Protein AF-A0A9D4MIZ7-F1 (afdb_monomer_lite)

Foldseek 3Di:
DPVVVVVVVVVVVVVVCVVVVNPDDDDDDDDDDDDDDDDDDPDDDDDDDDDPDDPLVVVCVVQLLDLVLLLVLLVVLLVLCVVVCVQCPPLSLLLSLLSLLVSLLSCQANVVQVSSLVSLVVPVVVNPPDPVSVVVSVLSNPDRHPVSCVVDPSNVVLQVDQREREHEPVRVVSVVVVCPDPSNSNVCVSCVRRHDHDHVDPDDDDD

Organism: Dreissena polymorpha (NCBI:txid45954)

Sequence (207 aa):
MKKTKHEHLLSTISGYLKRRHFSEGEPSQKKECKGHQPLPNMALKGSQTGEATTTNTLAFSSISGDTTLIEQQYIRLRTFLQENMKLFGTDSQALLFPVFVHMYLEMLSNGHRGNAHKFFKSHCAIFGTDTERQSILEQLSKLSSKADMISCKHVQAFKDMKYRVPLTKEKFEILHRYLKKDDNMMLLQIINHNIHLDGTFSYAIFH

pLDDT: mean 74.01, std 19.1, range [25.09, 94.0]

Radius of gyration: 24.51 Å; chains: 1; bounding box: 56×75×46 Å

Secondary structure (DSSP, 8-state):
--HHHHHHHHHHHHHHHHHTT-S-----------------------------SSHHHHHHHHHHT-HHHHHHHHHHHHHHHHHTHHHHTTHHHHHHHHHHHHHHHHHHHTT-HHHHHHHHHHHGGGGTT-HHHHHHHHHHHT--SHHHHHH-HHHHHHHHS-EEEEE-HHHHHHHHHHHTSTT-HHHHHHHHHHEEEEES-------

InterPro domains:
  IPR007582 TFIID subunit TAF5, NTD2 domain [PF04494] (66-195)
  IPR007582 TFIID subunit TAF5, NTD2 domain [cd08044] (68-198)
  IPR037264 TFIID subunit TAF5, NTD2 domain superfamily [G3DSA:1.25.40.500] (47-199)
  IPR037264 TFIID subunit TAF5, NTD2 domain superfamily [SSF160897] (54-198)

Structure (mmCIF, N/CA/C/O backbone):
data_AF-A0A9D4MIZ7-F1
#
_entry.id   AF-A0A9D4MIZ7-F1
#
loop_
_atom_site.group_PDB
_atom_site.id
_atom_site.type_symbol
_atom_site.label_atom_id
_atom_site.label_alt_id
_atom_site.label_comp_id
_atom_site.label_asym_id
_atom_site.label_entity_id
_atom_site.label_seq_id
_atom_site.pdbx_PDB_ins_code
_atom_site.Cartn_x
_atom_site.Cartn_y
_atom_site.Cartn_z
_atom_site.occupancy
_atom_site.B_iso_or_equiv
_atom_site.auth_seq_id
_atom_site.auth_comp_id
_atom_site.auth_asym_id
_atom_site.auth_atom_id
_atom_site.pdbx_PDB_model_num
ATOM 1 N N . MET A 1 1 ? 29.953 -59.907 5.950 1.00 51.78 1 MET A N 1
ATOM 2 C CA . MET A 1 1 ? 30.879 -58.833 5.504 1.00 51.78 1 MET A CA 1
ATOM 3 C C . MET A 1 1 ? 30.224 -57.430 5.422 1.00 51.78 1 MET A C 1
ATOM 5 O O . MET A 1 1 ? 30.580 -56.655 4.547 1.00 51.78 1 MET A O 1
ATOM 9 N N . LYS A 1 2 ? 29.284 -57.045 6.315 1.00 53.91 2 LYS A N 1
ATOM 10 C CA . LYS A 1 2 ? 28.599 -55.722 6.271 1.00 53.91 2 LYS A CA 1
ATOM 11 C C . LYS A 1 2 ? 29.052 -54.713 7.350 1.00 53.91 2 LYS A C 1
ATOM 13 O O . LYS A 1 2 ? 28.720 -53.540 7.239 1.00 53.91 2 LYS A O 1
ATOM 18 N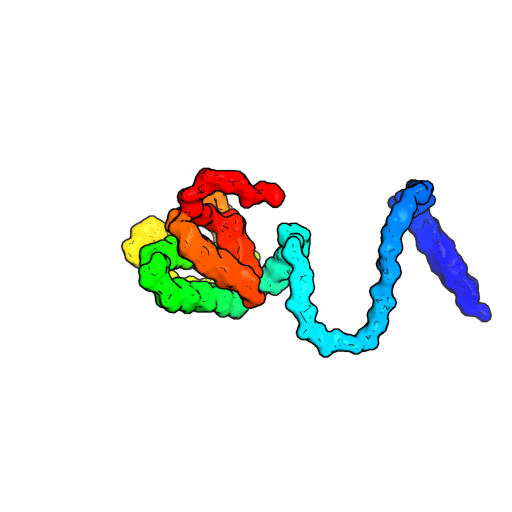 N . LYS A 1 3 ? 29.827 -55.141 8.358 1.00 56.69 3 LYS A N 1
ATOM 19 C CA . LYS A 1 3 ? 30.302 -54.279 9.464 1.00 56.69 3 LYS A CA 1
ATOM 20 C C . LYS A 1 3 ? 31.436 -53.323 9.053 1.00 56.69 3 LYS A C 1
ATOM 22 O O . LYS A 1 3 ? 31.497 -52.204 9.541 1.00 56.69 3 LYS A O 1
ATOM 27 N N . THR A 1 4 ? 32.244 -53.707 8.067 1.00 67.56 4 THR A N 1
ATOM 28 C CA . THR A 1 4 ? 33.450 -52.972 7.642 1.00 67.56 4 THR A CA 1
ATOM 29 C C . THR A 1 4 ? 33.146 -51.612 7.003 1.00 67.56 4 THR A C 1
ATOM 31 O O . THR A 1 4 ? 33.893 -50.655 7.177 1.00 67.56 4 THR A O 1
ATOM 34 N N . LYS A 1 5 ? 32.017 -51.491 6.288 1.00 68.19 5 LYS A N 1
ATOM 35 C CA . LYS A 1 5 ? 31.604 -50.224 5.655 1.00 68.19 5 LYS A CA 1
ATOM 36 C C . LYS A 1 5 ? 31.154 -49.183 6.682 1.00 68.19 5 LYS A C 1
ATOM 38 O O . LYS A 1 5 ? 31.384 -47.996 6.488 1.00 68.19 5 LYS A O 1
ATOM 43 N N . HIS A 1 6 ? 30.528 -49.639 7.766 1.00 74.69 6 HIS A N 1
ATOM 44 C CA . HIS A 1 6 ? 30.048 -48.775 8.840 1.00 74.69 6 HIS A CA 1
ATOM 45 C C . HIS A 1 6 ? 31.215 -48.175 9.631 1.00 74.69 6 HIS A C 1
ATOM 47 O O . HIS A 1 6 ? 31.235 -46.977 9.881 1.00 74.69 6 HIS A O 1
ATOM 53 N N . GLU A 1 7 ? 32.231 -48.979 9.948 1.00 79.25 7 GLU A N 1
ATOM 54 C CA . GLU A 1 7 ? 33.440 -48.492 10.625 1.00 79.25 7 GLU A CA 1
ATOM 55 C C . GLU A 1 7 ? 34.230 -47.504 9.762 1.00 79.25 7 GLU A C 1
ATOM 57 O O . GLU A 1 7 ? 34.693 -46.477 10.257 1.00 79.25 7 GLU A O 1
ATOM 62 N N . HIS A 1 8 ? 34.312 -47.756 8.453 1.00 82.06 8 HIS A N 1
ATOM 63 C CA . HIS A 1 8 ? 34.954 -46.831 7.522 1.00 82.06 8 HIS A CA 1
ATOM 64 C C . HIS A 1 8 ? 34.212 -45.488 7.424 1.00 82.06 8 HIS A C 1
ATOM 66 O O . HIS A 1 8 ? 34.835 -44.425 7.401 1.00 82.06 8 HIS A O 1
ATOM 72 N N . LEU A 1 9 ? 32.877 -45.526 7.423 1.00 82.69 9 LEU A N 1
ATOM 73 C CA . LEU A 1 9 ? 32.035 -44.333 7.429 1.00 82.69 9 LEU A CA 1
ATOM 74 C C . LEU A 1 9 ? 32.217 -43.530 8.725 1.00 82.69 9 LEU A C 1
ATOM 76 O O . LEU A 1 9 ? 32.441 -42.323 8.661 1.00 82.69 9 LEU A O 1
A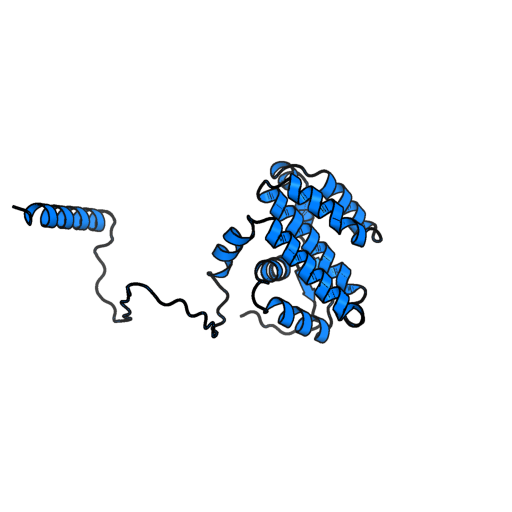TOM 80 N N . LEU A 1 10 ? 32.221 -44.193 9.886 1.00 84.06 10 LEU A N 1
ATOM 81 C CA . LEU A 1 10 ? 32.477 -43.541 11.173 1.00 84.06 10 LEU A CA 1
ATOM 82 C C . LEU A 1 10 ? 33.873 -42.910 11.234 1.00 84.06 10 LEU A C 1
ATOM 84 O O . LEU A 1 10 ? 34.003 -41.763 11.654 1.00 84.06 10 LEU A O 1
ATOM 88 N N . SER A 1 11 ? 34.902 -43.615 10.758 1.00 83.12 11 SER A N 1
ATOM 89 C CA . SER A 1 11 ? 36.276 -43.101 10.705 1.00 83.12 11 SER A CA 1
ATOM 90 C C . SER A 1 11 ? 36.391 -41.869 9.798 1.00 83.12 11 SER A C 1
ATOM 92 O O . SER A 1 11 ? 37.015 -40.873 10.168 1.00 83.12 11 SER A O 1
ATOM 94 N N . THR A 1 12 ? 35.705 -41.890 8.652 1.00 86.44 12 THR A N 1
ATOM 95 C CA . THR A 1 12 ? 35.667 -40.763 7.709 1.00 86.44 12 THR A CA 1
ATOM 96 C C . THR A 1 12 ? 34.972 -39.545 8.318 1.00 86.44 12 THR A C 1
ATOM 98 O O . THR A 1 12 ? 35.495 -38.432 8.238 1.00 86.44 12 THR A O 1
ATOM 101 N N . ILE A 1 13 ? 33.826 -39.746 8.977 1.00 83.94 13 ILE A N 1
ATOM 102 C CA . ILE A 1 13 ? 33.080 -38.677 9.656 1.00 83.94 13 ILE A CA 1
ATOM 103 C C . ILE A 1 13 ? 33.911 -38.086 10.799 1.00 83.94 13 ILE A C 1
ATOM 105 O O . ILE A 1 13 ? 34.044 -36.866 10.885 1.00 83.94 13 ILE A O 1
ATOM 109 N N . SER A 1 14 ? 34.532 -38.926 11.632 1.00 80.50 14 SER A N 1
ATOM 110 C CA . SER A 1 14 ? 35.393 -38.466 12.729 1.00 80.50 14 SER A CA 1
ATOM 111 C C . SER A 1 14 ? 36.585 -37.654 12.221 1.00 80.50 14 SER A C 1
ATOM 113 O O . SER A 1 14 ? 36.889 -36.596 12.772 1.00 80.50 14 SER A O 1
ATOM 115 N N . GLY A 1 15 ? 37.239 -38.101 11.144 1.00 81.56 15 GLY A N 1
ATOM 116 C CA . GLY A 1 15 ? 38.338 -37.362 10.521 1.00 81.56 15 GLY A CA 1
ATOM 117 C C . GLY A 1 15 ? 37.896 -36.015 9.942 1.00 81.56 15 GLY A C 1
ATOM 118 O O . GLY A 1 15 ? 38.607 -35.017 10.081 1.00 81.56 15 GLY A O 1
ATOM 119 N N . TYR A 1 16 ? 36.707 -35.962 9.335 1.00 83.00 16 TYR A N 1
ATOM 120 C CA . TYR A 1 16 ? 36.135 -34.729 8.792 1.00 83.00 16 TYR A CA 1
ATOM 121 C C . TYR A 1 16 ? 35.791 -33.713 9.889 1.00 83.00 16 TYR A C 1
ATOM 123 O O . TYR A 1 16 ? 36.168 -32.545 9.786 1.00 83.00 16 TYR A O 1
ATOM 131 N N . LEU A 1 17 ? 35.124 -34.160 10.957 1.00 83.31 17 LEU A N 1
ATOM 132 C CA . LEU A 1 17 ? 34.749 -33.316 12.095 1.00 83.31 17 LEU A CA 1
ATOM 133 C C . LEU A 1 17 ? 35.982 -32.750 12.805 1.00 83.31 17 LEU A C 1
ATOM 135 O O . LEU A 1 17 ? 36.033 -31.551 13.086 1.00 83.31 17 LEU A O 1
ATOM 139 N N . LYS A 1 18 ? 37.019 -33.576 12.992 1.00 80.31 18 LYS A N 1
ATOM 140 C CA . LYS A 1 18 ? 38.288 -33.148 13.589 1.00 80.31 18 LYS A CA 1
ATOM 141 C C . LYS A 1 18 ? 39.003 -32.096 12.737 1.00 80.31 18 LYS A C 1
ATOM 143 O O . LYS A 1 18 ? 39.476 -31.100 13.271 1.00 80.31 18 LYS A O 1
ATOM 148 N N . ARG A 1 19 ? 39.022 -32.261 11.407 1.00 77.81 19 ARG A N 1
ATOM 149 C CA . ARG A 1 19 ? 39.626 -31.291 10.468 1.00 77.81 19 ARG A CA 1
ATOM 150 C C . ARG A 1 19 ? 38.928 -29.928 10.484 1.00 77.81 19 ARG A C 1
ATOM 152 O O . ARG A 1 19 ? 39.540 -28.920 10.157 1.00 77.81 19 ARG A O 1
ATOM 159 N N . ARG A 1 20 ? 37.642 -29.901 10.825 1.00 78.94 20 ARG A N 1
ATOM 160 C CA . ARG A 1 20 ? 36.824 -28.686 10.885 1.00 78.94 20 ARG A CA 1
ATOM 161 C C . ARG A 1 20 ? 36.719 -28.096 12.300 1.00 78.94 20 ARG A C 1
ATOM 163 O O . ARG A 1 20 ? 35.906 -27.205 12.499 1.00 78.94 20 ARG A O 1
ATOM 170 N N . HIS A 1 21 ? 37.536 -28.566 13.250 1.00 62.81 21 HIS A N 1
ATOM 171 C CA . HIS A 1 21 ? 37.545 -28.119 14.651 1.00 62.81 21 HIS A CA 1
ATOM 172 C C . HIS A 1 21 ? 36.222 -28.341 15.406 1.00 62.81 21 HIS A C 1
ATOM 174 O O . HIS A 1 21 ? 35.890 -27.596 16.318 1.00 62.81 21 HIS A O 1
ATOM 180 N N . PHE A 1 22 ? 35.477 -29.400 15.076 1.00 65.44 22 PHE A N 1
ATOM 181 C CA . PHE A 1 22 ? 34.262 -29.777 15.814 1.00 65.44 22 PHE A CA 1
ATOM 182 C C . PHE A 1 22 ? 34.519 -30.766 16.971 1.00 65.44 22 PHE A C 1
ATOM 184 O O . PHE A 1 22 ? 33.563 -31.302 17.521 1.00 65.44 22 PHE A O 1
ATOM 191 N N . SER A 1 23 ? 35.776 -31.081 17.316 1.00 59.91 23 SER A N 1
ATOM 192 C CA . SER A 1 23 ? 36.107 -32.214 18.210 1.00 59.91 23 SER A CA 1
ATOM 193 C C . SER A 1 23 ? 36.985 -31.887 19.422 1.00 59.91 23 SER A C 1
ATOM 195 O O . SER A 1 23 ? 37.517 -32.813 20.023 1.00 59.91 23 SER A O 1
ATOM 197 N N . GLU A 1 24 ? 37.129 -30.623 19.818 1.00 47.31 24 GLU A N 1
ATOM 198 C CA . GLU A 1 24 ? 37.864 -30.286 21.044 1.00 47.31 24 GLU A CA 1
ATOM 199 C C . GLU A 1 24 ? 37.156 -29.158 21.802 1.00 47.31 24 GLU A C 1
ATOM 201 O O . GLU A 1 24 ? 37.120 -28.013 21.358 1.00 47.31 24 GLU A O 1
ATOM 206 N N . GLY A 1 25 ? 36.522 -29.527 22.915 1.00 40.69 25 GLY A N 1
ATOM 207 C CA . GLY A 1 25 ? 35.748 -28.652 23.789 1.00 40.69 25 GLY A CA 1
ATOM 208 C C . GLY A 1 25 ? 35.003 -29.479 24.838 1.00 40.69 25 GLY A C 1
ATOM 209 O O . GLY A 1 25 ? 33.917 -29.983 24.574 1.00 40.69 25 GLY A O 1
ATOM 210 N N . GLU A 1 26 ? 35.649 -29.652 25.989 1.00 37.16 26 GLU A N 1
ATOM 211 C CA . GLU A 1 26 ? 35.211 -30.317 27.229 1.00 37.16 26 GLU A CA 1
ATOM 212 C C . GLU A 1 26 ? 33.830 -29.848 27.775 1.00 37.16 26 GLU A C 1
ATOM 214 O O . GLU A 1 26 ? 33.278 -28.839 27.328 1.00 37.16 26 GLU A O 1
ATOM 219 N N . PRO A 1 27 ? 33.226 -30.589 28.732 1.00 48.84 27 PRO A N 1
ATOM 220 C CA . PRO A 1 27 ? 31.788 -30.620 28.966 1.00 48.84 27 PRO A CA 1
ATOM 221 C C . PRO A 1 27 ? 31.306 -29.478 29.865 1.00 48.84 27 PRO A C 1
ATOM 223 O O . PRO A 1 27 ? 31.872 -29.197 30.916 1.00 48.84 27 PRO A O 1
ATOM 226 N N . SER A 1 28 ? 30.173 -28.873 29.512 1.00 34.97 28 SER A N 1
ATOM 227 C CA . SER A 1 28 ? 29.379 -28.058 30.436 1.00 34.97 28 SER A CA 1
ATOM 228 C C . SER A 1 28 ? 27.928 -28.523 30.416 1.00 34.97 28 SER A C 1
ATOM 230 O O . SER A 1 28 ? 27.351 -28.840 29.378 1.00 34.97 28 SER A O 1
ATOM 232 N N . GLN A 1 29 ? 27.394 -28.676 31.621 1.00 38.34 29 GLN A N 1
ATOM 233 C CA . GLN A 1 29 ? 26.231 -29.478 31.968 1.00 38.34 29 GLN A CA 1
ATOM 234 C C . GLN A 1 29 ? 24.939 -29.096 3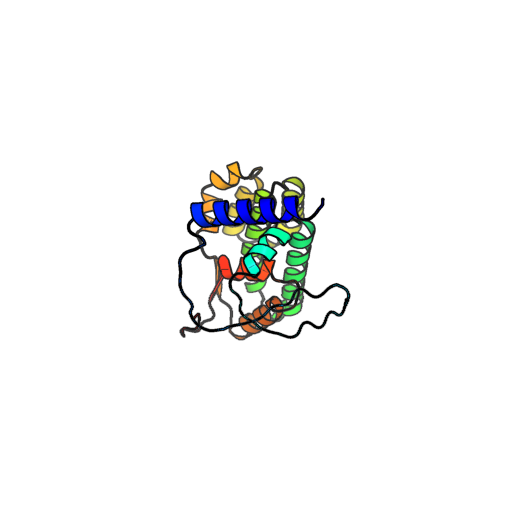1.229 1.00 38.34 29 GLN A C 1
ATOM 236 O O . GLN A 1 29 ? 24.512 -27.949 31.223 1.00 38.34 29 GLN A O 1
ATOM 241 N N . LYS A 1 30 ? 24.281 -30.146 30.724 1.00 43.19 30 LYS A N 1
ATOM 242 C CA . LYS A 1 30 ? 22.827 -30.367 30.646 1.00 43.19 30 LYS A CA 1
ATOM 243 C C . LYS A 1 30 ? 21.946 -29.156 30.294 1.00 43.19 30 LYS A C 1
ATOM 245 O O . LYS A 1 30 ? 21.476 -28.441 31.171 1.00 43.19 30 LYS A O 1
ATOM 250 N N . LYS A 1 31 ? 21.462 -29.158 29.052 1.00 36.81 31 LYS A N 1
ATOM 251 C CA . LYS A 1 31 ? 20.011 -29.199 28.810 1.00 36.81 31 LYS A CA 1
ATOM 252 C C . LYS A 1 31 ? 19.724 -30.189 27.691 1.00 36.81 31 LYS A C 1
ATOM 254 O O . LYS A 1 31 ? 19.941 -29.927 26.514 1.00 36.81 31 LYS A O 1
ATOM 259 N N . GLU A 1 32 ? 19.296 -31.373 28.107 1.00 32.19 32 GLU A N 1
ATOM 260 C CA . GLU A 1 32 ? 18.624 -32.325 27.236 1.00 32.19 32 GLU A CA 1
ATOM 261 C C . GLU A 1 32 ? 17.409 -31.648 26.589 1.00 32.19 32 GLU A C 1
ATOM 263 O O . GLU A 1 32 ? 16.625 -31.006 27.284 1.00 32.19 32 GLU A O 1
ATOM 268 N N . CYS A 1 33 ? 17.199 -31.866 25.292 1.00 25.09 33 CYS A N 1
ATOM 269 C CA . CYS A 1 33 ? 16.040 -32.664 24.910 1.00 25.09 33 CYS A CA 1
ATOM 270 C C . CYS A 1 33 ? 16.220 -33.277 23.518 1.00 25.09 33 CYS A C 1
ATOM 272 O O . CYS A 1 33 ? 16.220 -32.605 22.489 1.00 25.09 33 CYS A O 1
ATOM 274 N N . LYS A 1 34 ? 16.379 -34.601 23.532 1.00 27.56 34 LYS A N 1
ATOM 275 C CA . LYS A 1 34 ? 16.150 -35.507 22.409 1.00 27.56 34 LYS A CA 1
ATOM 276 C C . LYS A 1 34 ? 14.689 -35.406 21.976 1.00 27.56 34 LYS A C 1
ATOM 278 O O . LYS A 1 34 ? 13.816 -35.293 22.831 1.00 27.56 34 LYS A O 1
ATOM 283 N N . GLY A 1 35 ? 14.414 -35.614 20.693 1.00 27.73 35 GLY A N 1
ATOM 284 C CA . GLY A 1 35 ? 13.063 -36.002 20.302 1.00 27.73 35 GLY A CA 1
ATOM 285 C C . GLY A 1 35 ? 12.740 -35.875 18.829 1.00 27.73 35 GLY A C 1
ATOM 286 O O . GLY A 1 35 ? 11.820 -35.154 18.473 1.00 27.73 35 GLY A O 1
ATOM 287 N N . HIS A 1 36 ? 13.418 -36.648 17.980 1.00 32.59 36 HIS A N 1
ATOM 288 C CA . HIS A 1 36 ? 12.698 -37.214 16.843 1.00 32.59 36 HIS A CA 1
ATOM 289 C C . HIS A 1 36 ? 11.499 -37.991 17.409 1.00 32.59 36 HIS A C 1
ATOM 291 O O . HIS A 1 36 ? 11.696 -38.914 18.200 1.00 32.59 36 HIS A O 1
ATOM 297 N N . GLN A 1 37 ? 10.281 -37.635 17.014 1.00 34.84 37 GLN A N 1
ATOM 298 C CA . GLN A 1 37 ? 9.146 -38.551 17.075 1.00 34.84 37 GLN A CA 1
ATOM 299 C C . GLN A 1 37 ? 8.670 -38.844 15.647 1.00 34.84 37 GLN A C 1
ATOM 301 O O . GLN A 1 37 ? 8.693 -37.944 14.803 1.00 34.84 37 GLN A O 1
ATOM 306 N N . PRO A 1 38 ? 8.288 -40.095 15.341 1.00 43.69 38 PRO A N 1
ATOM 307 C CA . PRO A 1 38 ? 7.677 -40.440 14.066 1.00 43.69 38 PRO A CA 1
ATOM 308 C C . PRO A 1 38 ? 6.243 -39.875 13.995 1.00 43.69 38 PRO A C 1
ATOM 310 O O . PRO A 1 38 ? 5.548 -39.797 15.005 1.00 43.69 38 PRO A O 1
ATOM 313 N N . LEU A 1 39 ? 5.815 -39.468 12.795 1.00 38.84 39 LEU A N 1
ATOM 314 C CA . LEU A 1 39 ? 4.450 -39.012 12.459 1.00 38.84 39 LEU A CA 1
ATOM 315 C C . LEU A 1 39 ? 3.396 -40.105 12.770 1.00 38.84 39 LEU A C 1
ATOM 317 O O . LEU A 1 39 ? 3.781 -41.275 12.745 1.00 38.84 39 LEU A O 1
ATOM 321 N N . PRO A 1 40 ? 2.082 -39.809 12.950 1.00 53.69 40 PRO A N 1
ATOM 322 C CA . PRO A 1 40 ? 1.357 -38.561 12.663 1.00 53.69 40 PRO A CA 1
ATOM 323 C C . PRO A 1 40 ? 0.451 -38.061 13.817 1.00 53.69 40 PRO A C 1
ATOM 325 O O . PRO A 1 40 ? -0.120 -38.851 14.558 1.00 53.69 40 PRO A O 1
ATOM 328 N N . ASN A 1 41 ? 0.220 -36.748 13.916 1.00 41.53 41 ASN A N 1
ATOM 329 C CA . ASN A 1 41 ? -1.021 -36.216 14.495 1.00 41.53 41 ASN A CA 1
ATOM 330 C C . ASN A 1 41 ? -1.274 -34.790 13.993 1.00 41.53 41 ASN A C 1
ATOM 332 O O . ASN A 1 41 ? -0.707 -33.813 14.477 1.00 41.53 41 ASN A O 1
ATOM 336 N N . MET A 1 42 ? -2.147 -34.693 12.991 1.00 56.84 42 MET A N 1
ATOM 337 C CA . MET A 1 42 ? -2.881 -33.475 12.679 1.00 56.84 42 MET A CA 1
ATOM 338 C C . MET A 1 42 ? -3.804 -33.163 13.862 1.00 56.84 42 MET A C 1
ATOM 340 O O . MET A 1 42 ? -4.865 -33.761 13.999 1.00 56.84 42 MET A O 1
ATOM 344 N N . ALA A 1 43 ? -3.415 -32.227 14.718 1.00 44.62 43 ALA A N 1
ATOM 345 C CA . ALA A 1 43 ? -4.351 -31.548 15.601 1.00 44.62 43 ALA A CA 1
ATOM 346 C C . ALA A 1 43 ? -3.848 -30.121 15.811 1.00 44.62 43 ALA A C 1
ATOM 348 O O . ALA A 1 43 ? -2.941 -29.873 16.605 1.00 44.62 43 ALA A O 1
ATOM 349 N N . LEU A 1 44 ? -4.428 -29.181 15.061 1.00 53.06 44 LEU A N 1
ATOM 350 C CA . LEU A 1 44 ? -4.271 -27.759 15.330 1.00 53.06 44 LEU A CA 1
ATOM 351 C C . LEU A 1 44 ? -4.791 -27.481 16.743 1.00 53.06 44 LEU A C 1
ATOM 353 O O . LEU A 1 44 ? -5.995 -27.473 16.990 1.00 53.06 44 LEU A O 1
ATOM 357 N N . LYS A 1 45 ? -3.874 -27.232 17.672 1.00 41.50 45 LYS A N 1
ATOM 358 C CA . LYS A 1 45 ? -4.179 -26.578 18.942 1.00 41.50 45 LYS A CA 1
ATOM 359 C C . LYS A 1 45 ? -3.072 -25.572 19.224 1.00 41.50 45 LYS A C 1
ATOM 361 O O . LYS A 1 45 ? -2.133 -25.830 19.967 1.00 41.50 45 LYS A O 1
ATOM 366 N N . GLY A 1 46 ? -3.164 -24.435 18.537 1.00 39.66 46 GLY A N 1
ATOM 367 C CA . GLY A 1 46 ? -2.302 -23.285 18.769 1.00 39.66 46 GLY A CA 1
ATOM 368 C C . GLY A 1 46 ? -2.671 -22.620 20.090 1.00 39.66 46 GLY A C 1
ATOM 369 O O . GLY A 1 46 ? -3.632 -21.861 20.156 1.00 39.66 46 GLY A O 1
ATOM 370 N N . SER A 1 47 ? -1.905 -22.910 21.138 1.00 39.62 47 SER A N 1
ATOM 371 C CA . SER A 1 47 ? -1.820 -22.068 22.328 1.00 39.62 47 SER A CA 1
ATOM 372 C C . SER A 1 47 ? -0.407 -21.511 22.421 1.00 39.62 47 SER A C 1
ATOM 374 O O . SER A 1 47 ? 0.533 -22.266 22.633 1.00 39.62 47 SER A O 1
ATOM 376 N N . GLN A 1 48 ? -0.325 -20.191 22.247 1.00 50.28 48 GLN A N 1
ATOM 377 C CA . GLN A 1 48 ? 0.588 -19.233 22.877 1.00 50.28 48 GLN A CA 1
ATOM 378 C C . GLN A 1 48 ? 2.017 -19.689 23.203 1.00 50.28 48 GLN A C 1
ATOM 380 O O . GLN A 1 48 ? 2.219 -20.439 24.146 1.00 50.28 48 GLN A O 1
ATOM 385 N N . THR A 1 49 ? 2.991 -19.007 22.600 1.00 35.62 49 THR A N 1
ATOM 386 C CA . THR A 1 49 ? 3.944 -18.171 23.354 1.00 35.62 49 THR A CA 1
ATOM 387 C C . THR A 1 49 ? 4.436 -17.065 22.432 1.00 35.62 49 THR A C 1
ATOM 389 O O . THR A 1 49 ? 4.984 -17.332 21.363 1.00 35.62 49 THR A O 1
ATOM 392 N N . GLY A 1 50 ? 4.191 -15.818 22.823 1.00 51.09 50 GLY A N 1
ATOM 393 C CA . GLY A 1 50 ? 4.757 -14.664 22.151 1.00 51.09 50 GLY A CA 1
ATOM 394 C C . GLY A 1 50 ? 6.230 -14.543 22.497 1.00 51.09 50 GLY A C 1
ATOM 395 O O . GLY A 1 50 ? 6.539 -14.116 23.596 1.00 51.09 50 GLY A O 1
ATOM 396 N N . GLU A 1 51 ? 7.101 -14.861 21.546 1.00 38.28 51 GLU A N 1
ATOM 397 C CA . GLU A 1 51 ? 8.450 -14.303 21.457 1.00 38.28 51 GLU A CA 1
ATOM 398 C C . GLU A 1 51 ? 8.722 -14.009 19.982 1.00 38.28 51 GLU A C 1
ATOM 400 O O . GLU A 1 51 ? 9.082 -14.867 19.177 1.00 38.28 51 GLU A O 1
ATOM 405 N N . ALA A 1 52 ? 8.430 -12.770 19.593 1.00 50.81 52 ALA A N 1
ATOM 406 C CA . ALA A 1 52 ? 8.680 -12.273 18.256 1.00 50.81 52 ALA A CA 1
ATOM 407 C C . ALA A 1 52 ? 10.148 -11.872 18.142 1.00 50.81 52 ALA A C 1
ATOM 409 O O . ALA A 1 52 ? 10.461 -10.702 18.294 1.00 50.81 52 ALA A O 1
ATOM 410 N N . THR A 1 53 ? 11.049 -12.808 17.857 1.00 49.94 53 THR A N 1
ATOM 411 C CA . THR A 1 53 ? 12.303 -12.525 17.140 1.00 49.94 53 THR A CA 1
ATOM 412 C C . THR A 1 53 ? 12.800 -13.843 16.538 1.00 49.94 53 THR A C 1
ATOM 414 O O . THR A 1 53 ? 12.888 -14.844 17.234 1.00 49.94 53 THR A O 1
ATOM 417 N N . THR A 1 54 ? 13.119 -13.846 15.240 1.00 41.28 54 THR A N 1
ATOM 418 C CA . THR A 1 54 ? 13.631 -14.952 14.386 1.00 41.28 54 THR A CA 1
ATOM 419 C C . THR A 1 54 ? 12.623 -15.819 13.615 1.00 41.28 54 THR A C 1
ATOM 421 O O . THR A 1 54 ? 12.867 -16.075 12.436 1.00 41.28 54 THR A O 1
ATOM 424 N N . THR A 1 55 ? 11.462 -16.194 14.158 1.00 40.00 55 THR A N 1
ATOM 425 C CA . THR A 1 55 ? 10.447 -16.978 13.405 1.00 40.00 55 THR A CA 1
ATOM 426 C C . THR A 1 55 ? 9.735 -16.171 12.314 1.00 40.00 55 THR A C 1
ATOM 428 O O . THR A 1 55 ? 9.351 -16.718 11.280 1.00 40.00 55 THR A O 1
ATOM 431 N N . ASN A 1 56 ? 9.624 -14.853 12.490 1.00 50.25 56 ASN A N 1
ATOM 432 C CA . ASN A 1 56 ? 8.906 -13.982 11.554 1.00 50.25 56 ASN A CA 1
ATOM 433 C C . ASN A 1 56 ? 9.648 -13.764 10.224 1.00 50.25 56 ASN A C 1
ATOM 435 O O . ASN A 1 56 ? 9.005 -13.531 9.202 1.00 50.25 56 ASN A O 1
ATOM 439 N N . THR A 1 57 ? 10.980 -13.882 10.203 1.00 48.31 57 THR A N 1
ATOM 440 C CA . THR A 1 57 ? 11.790 -13.618 9.001 1.00 48.31 57 THR A CA 1
ATOM 441 C C . THR A 1 57 ? 11.586 -14.686 7.920 1.00 48.31 57 THR A C 1
ATOM 443 O O . THR A 1 57 ? 11.497 -14.356 6.740 1.00 48.31 57 THR A O 1
ATOM 446 N N . LEU A 1 58 ? 11.455 -15.961 8.316 1.00 45.09 58 LEU A N 1
ATOM 447 C CA . LEU A 1 58 ? 11.182 -17.080 7.399 1.00 45.09 58 LEU A CA 1
ATOM 448 C C . LEU A 1 58 ? 9.720 -17.102 6.920 1.00 45.09 58 LEU A C 1
ATOM 450 O O . LEU A 1 58 ? 9.450 -17.446 5.770 1.00 45.09 58 LEU A O 1
ATOM 454 N N . ALA A 1 59 ? 8.767 -16.700 7.765 1.00 47.94 59 ALA A N 1
ATOM 455 C CA . ALA A 1 59 ? 7.371 -16.550 7.352 1.00 47.94 59 ALA A CA 1
ATOM 456 C C . ALA A 1 59 ? 7.213 -15.422 6.316 1.00 47.94 59 ALA A C 1
ATOM 458 O O . ALA A 1 59 ? 6.492 -15.576 5.335 1.00 47.94 59 ALA A O 1
ATOM 459 N N . PHE A 1 60 ? 7.944 -14.318 6.476 1.00 50.28 60 PHE A N 1
ATOM 460 C CA . PHE A 1 60 ? 7.895 -13.187 5.552 1.00 50.28 60 PHE A CA 1
ATOM 461 C C . PHE A 1 60 ? 8.432 -13.531 4.155 1.00 50.28 60 PHE A C 1
ATOM 463 O O . PHE A 1 60 ? 7.773 -13.240 3.158 1.00 50.28 60 PHE A O 1
ATOM 470 N N . SER A 1 61 ? 9.568 -14.233 4.051 1.00 52.31 61 SER A N 1
ATOM 471 C CA . SER A 1 61 ? 10.074 -14.685 2.745 1.00 52.31 61 SER A CA 1
ATOM 472 C C . SER A 1 61 ? 9.109 -15.648 2.043 1.00 52.31 61 SER A C 1
ATOM 474 O O . SER A 1 61 ? 9.017 -15.629 0.819 1.00 52.31 61 SER A O 1
ATOM 476 N N . SER A 1 62 ? 8.344 -16.430 2.810 1.00 50.47 62 SER A N 1
ATOM 477 C CA . SER A 1 62 ? 7.337 -17.365 2.293 1.00 50.47 62 SER A CA 1
ATOM 478 C C . SER A 1 62 ? 6.069 -16.657 1.793 1.00 50.47 62 SER A C 1
ATOM 480 O O . SER A 1 62 ? 5.529 -17.027 0.757 1.00 50.47 62 SER A O 1
ATOM 482 N N . ILE A 1 63 ? 5.595 -15.633 2.514 1.00 55.78 63 ILE A N 1
ATOM 483 C CA . ILE A 1 63 ? 4.344 -14.915 2.202 1.00 55.78 63 ILE A CA 1
ATOM 484 C C . ILE A 1 63 ? 4.572 -13.831 1.134 1.00 55.78 63 ILE A C 1
ATOM 486 O O . ILE A 1 63 ? 3.691 -13.583 0.315 1.00 55.78 63 ILE A O 1
ATOM 490 N N . SER A 1 64 ? 5.760 -13.221 1.086 1.00 62.19 64 SER A N 1
ATOM 491 C CA . SER A 1 64 ? 6.094 -12.164 0.116 1.00 62.19 64 SER A CA 1
ATOM 492 C C . SER A 1 64 ? 5.987 -12.619 -1.350 1.00 62.19 64 SER A C 1
ATOM 494 O O . SER A 1 64 ? 5.702 -11.810 -2.234 1.00 62.19 64 SER A O 1
ATOM 496 N N . GLY A 1 65 ? 6.169 -13.912 -1.636 1.00 67.81 65 GLY A N 1
ATOM 497 C CA . GLY A 1 65 ? 6.100 -14.452 -2.997 1.00 67.81 65 GLY A CA 1
ATOM 498 C C . GLY A 1 65 ? 4.683 -14.610 -3.563 1.00 67.81 65 GLY A C 1
ATOM 499 O O . GLY A 1 65 ? 4.522 -14.665 -4.780 1.00 67.81 65 GLY A O 1
ATOM 500 N N . ASP A 1 66 ? 3.645 -14.671 -2.723 1.00 84.81 66 ASP A N 1
ATOM 501 C CA . ASP A 1 66 ? 2.273 -14.871 -3.196 1.00 84.81 66 ASP A CA 1
ATOM 502 C C . ASP A 1 66 ? 1.511 -13.546 -3.291 1.00 84.81 66 ASP A C 1
ATOM 504 O O . ASP A 1 66 ? 0.951 -13.015 -2.330 1.00 84.81 66 ASP A O 1
ATOM 508 N N . THR A 1 67 ? 1.438 -13.029 -4.515 1.00 88.69 67 THR A N 1
ATOM 509 C CA . THR A 1 67 ? 0.697 -11.804 -4.833 1.00 88.69 67 THR A CA 1
ATOM 510 C C . THR A 1 67 ? -0.786 -11.843 -4.472 1.00 88.69 67 THR A C 1
ATOM 512 O O . THR A 1 67 ? -1.368 -10.788 -4.229 1.00 88.69 67 THR A O 1
ATOM 515 N N . THR A 1 68 ? -1.402 -13.028 -4.426 1.00 89.50 68 THR A N 1
ATOM 516 C CA . THR A 1 68 ? -2.818 -13.157 -4.063 1.00 89.50 68 THR A CA 1
ATOM 517 C C . THR A 1 68 ? -3.020 -12.965 -2.566 1.00 89.50 68 THR A C 1
ATOM 519 O O . THR A 1 68 ? -3.962 -12.284 -2.162 1.00 89.50 68 THR A O 1
ATOM 522 N N . LEU A 1 69 ? -2.096 -13.472 -1.742 1.00 88.00 69 LEU A N 1
ATOM 523 C CA . LEU A 1 69 ? -2.108 -13.254 -0.298 1.00 88.00 69 LEU A CA 1
ATOM 524 C C . LEU A 1 69 ? -1.860 -11.782 0.040 1.00 88.00 69 LEU A C 1
ATOM 526 O O . LEU A 1 69 ? -2.565 -11.241 0.891 1.00 88.00 69 LEU A O 1
ATOM 530 N N . ILE A 1 70 ? -0.933 -11.115 -0.661 1.00 89.25 70 ILE A N 1
ATOM 531 C CA . ILE A 1 70 ? -0.689 -9.667 -0.516 1.00 89.25 70 ILE A CA 1
ATOM 532 C C . ILE A 1 70 ? -1.986 -8.876 -0.750 1.00 89.25 70 ILE A C 1
ATOM 534 O O . ILE A 1 70 ? -2.394 -8.068 0.087 1.00 89.25 70 ILE A O 1
ATOM 538 N N . GLU A 1 71 ? -2.669 -9.136 -1.867 1.00 91.38 71 GLU A N 1
ATOM 539 C CA . GLU A 1 71 ? -3.915 -8.446 -2.215 1.00 91.38 71 GLU A CA 1
ATOM 540 C C . GLU A 1 71 ? -5.042 -8.757 -1.212 1.00 91.38 71 GLU A C 1
ATOM 542 O O . GLU A 1 71 ? -5.736 -7.849 -0.753 1.00 91.38 71 GLU A O 1
ATOM 547 N N . GLN A 1 72 ? -5.190 -10.015 -0.783 1.00 91.19 72 GLN A N 1
ATOM 548 C CA . GLN A 1 72 ? -6.183 -10.400 0.227 1.00 91.19 72 GLN A CA 1
ATOM 549 C C . GLN A 1 72 ? -5.937 -9.741 1.589 1.00 91.19 72 GLN A C 1
ATOM 551 O O . GLN A 1 72 ? -6.890 -9.315 2.243 1.00 91.19 72 GLN A O 1
ATOM 556 N N . GLN A 1 73 ? -4.683 -9.659 2.039 1.00 90.50 73 GLN A N 1
ATOM 557 C CA . GLN A 1 73 ? -4.297 -8.957 3.268 1.00 90.50 73 GLN A CA 1
ATOM 558 C C . GLN A 1 73 ? -4.688 -7.477 3.185 1.00 90.50 73 GLN A C 1
ATOM 560 O O . GLN A 1 73 ? -5.328 -6.940 4.093 1.00 90.50 73 GLN A O 1
ATOM 565 N N . TYR A 1 74 ? -4.372 -6.831 2.060 1.00 92.31 74 TYR A N 1
ATOM 566 C CA . TYR A 1 74 ? -4.730 -5.437 1.816 1.00 92.31 74 TYR A CA 1
ATOM 567 C C . TYR A 1 74 ? -6.247 -5.207 1.868 1.00 92.31 74 TYR A C 1
ATOM 569 O O . TYR A 1 74 ? -6.720 -4.304 2.563 1.00 92.31 74 TYR A O 1
ATOM 577 N N . ILE A 1 75 ? -7.025 -6.045 1.174 1.00 93.12 75 ILE A N 1
ATOM 578 C CA . ILE A 1 75 ? -8.491 -5.951 1.144 1.00 93.12 75 ILE A CA 1
ATOM 579 C C . ILE A 1 75 ? -9.081 -6.136 2.545 1.00 93.12 75 ILE A C 1
ATOM 581 O O . ILE A 1 75 ? -9.991 -5.397 2.928 1.00 93.12 75 ILE A O 1
ATOM 585 N N . ARG A 1 76 ? -8.550 -7.077 3.334 1.00 92.44 76 ARG A N 1
ATOM 586 C CA . ARG A 1 76 ? -8.984 -7.301 4.718 1.00 92.44 76 ARG A CA 1
ATOM 587 C C . ARG A 1 76 ? -8.706 -6.091 5.608 1.00 92.44 76 ARG A C 1
ATOM 589 O O . ARG A 1 76 ? -9.624 -5.637 6.288 1.00 92.44 76 ARG A O 1
ATOM 596 N N . LEU A 1 77 ? -7.504 -5.507 5.540 1.00 92.19 77 LEU A N 1
ATOM 597 C CA . LEU A 1 77 ? -7.187 -4.274 6.275 1.00 92.19 77 LEU A CA 1
ATOM 598 C C . LEU A 1 77 ? -8.126 -3.132 5.870 1.00 92.19 77 LEU A C 1
ATOM 600 O O . LEU A 1 77 ? -8.659 -2.429 6.727 1.00 92.19 77 LEU A O 1
ATOM 604 N N . ARG A 1 78 ? -8.342 -2.950 4.564 1.00 92.50 78 ARG A N 1
ATOM 605 C CA . ARG A 1 78 ? -9.243 -1.917 4.048 1.00 92.50 78 ARG A CA 1
ATOM 606 C C . ARG A 1 78 ? -10.664 -2.106 4.573 1.00 92.50 78 ARG A C 1
ATOM 608 O O . ARG A 1 78 ? -11.260 -1.136 5.028 1.00 92.50 78 ARG A O 1
ATOM 615 N N . THR A 1 79 ? -11.177 -3.333 4.544 1.00 92.81 79 THR A N 1
ATOM 616 C CA . THR A 1 79 ? -12.522 -3.667 5.036 1.00 92.81 79 THR A CA 1
ATOM 617 C C . THR A 1 79 ? -12.635 -3.387 6.531 1.00 92.81 79 THR A C 1
ATOM 619 O O . THR A 1 79 ? -13.543 -2.680 6.954 1.00 92.81 79 THR A O 1
ATOM 622 N N . PHE A 1 80 ? -11.648 -3.813 7.321 1.00 92.88 80 PHE A N 1
ATOM 623 C CA . PHE A 1 80 ? -11.578 -3.513 8.750 1.00 92.88 80 PHE A CA 1
ATOM 624 C C . PHE A 1 80 ? -11.605 -2.002 9.041 1.00 92.88 80 PHE A C 1
ATOM 626 O O . PHE A 1 80 ? -12.328 -1.546 9.929 1.00 92.88 80 PHE A O 1
ATOM 633 N N . LEU A 1 81 ? -10.852 -1.198 8.285 1.00 91.50 81 LEU A N 1
ATOM 634 C CA . LEU A 1 81 ? -10.851 0.258 8.454 1.00 91.50 81 LEU A CA 1
ATOM 635 C C . LEU A 1 81 ? -12.171 0.904 8.011 1.00 91.50 81 LEU A C 1
ATOM 637 O O . LEU A 1 81 ? -12.581 1.899 8.603 1.00 91.50 81 LEU A O 1
ATOM 641 N N . GLN A 1 82 ? -12.849 0.341 7.007 1.00 89.94 82 GLN A N 1
ATOM 642 C CA . GLN A 1 82 ? -14.179 0.783 6.575 1.00 89.94 82 GLN A CA 1
ATOM 643 C C . GLN A 1 82 ? -15.259 0.460 7.616 1.00 89.94 82 GLN A C 1
ATOM 645 O O . GLN A 1 82 ? -16.092 1.311 7.914 1.00 89.94 82 GLN A O 1
ATOM 650 N N . GLU A 1 83 ? -15.218 -0.722 8.229 1.00 91.12 83 GLU A N 1
ATOM 651 C CA . GLU A 1 83 ? -16.116 -1.092 9.332 1.00 91.12 83 GLU A CA 1
ATOM 652 C C . GLU A 1 83 ? -15.931 -0.167 10.545 1.00 91.12 83 GLU A C 1
ATOM 654 O O . GLU A 1 83 ? -16.894 0.196 11.219 1.00 91.12 83 GLU A O 1
ATOM 659 N N . ASN A 1 84 ? -14.698 0.287 10.778 1.00 89.06 84 ASN A N 1
ATOM 660 C CA . ASN A 1 84 ? -14.347 1.210 11.854 1.00 89.06 84 ASN A CA 1
ATOM 661 C C . ASN A 1 84 ? -14.233 2.674 11.375 1.00 89.06 84 ASN A C 1
ATOM 663 O O . ASN A 1 84 ? -13.602 3.496 12.044 1.00 89.06 84 ASN A O 1
ATOM 667 N N . MET A 1 85 ? -14.857 3.042 10.246 1.00 86.81 85 MET A N 1
ATOM 668 C CA . MET A 1 85 ? -14.700 4.370 9.629 1.00 86.81 85 MET A CA 1
ATOM 669 C C . MET A 1 85 ? -15.088 5.517 10.571 1.00 86.81 85 MET A C 1
ATOM 671 O O . MET A 1 85 ? -14.441 6.559 10.554 1.00 86.81 85 MET A O 1
ATOM 675 N N . LYS A 1 86 ? -16.093 5.329 11.438 1.00 85.69 86 LYS A N 1
ATOM 676 C CA . LYS A 1 86 ? -16.492 6.342 12.436 1.00 85.69 86 LYS A CA 1
ATOM 677 C C . LYS A 1 86 ? -15.370 6.678 13.424 1.00 85.69 86 LYS A C 1
ATOM 679 O O . LYS A 1 86 ? -15.300 7.807 13.893 1.00 85.69 86 LYS A O 1
ATOM 684 N N . LEU A 1 87 ? -14.510 5.707 13.732 1.00 86.69 87 LEU A N 1
ATOM 685 C CA . LEU A 1 87 ? -13.377 5.875 14.639 1.00 86.69 87 LEU A CA 1
ATOM 686 C C . LEU A 1 87 ? -12.145 6.382 13.887 1.00 86.69 87 LEU A C 1
ATOM 688 O O . LEU A 1 87 ? -11.509 7.341 14.315 1.00 86.69 87 LEU A O 1
ATOM 692 N N . PHE A 1 88 ? -11.797 5.760 12.758 1.00 84.31 88 PHE A N 1
ATOM 693 C CA . PHE A 1 88 ? -10.567 6.094 12.034 1.00 84.31 88 PHE A CA 1
ATOM 694 C C . PHE A 1 88 ? -10.695 7.352 11.170 1.00 84.31 88 PHE A C 1
ATOM 696 O O . PHE A 1 88 ? -9.730 8.101 11.078 1.00 84.31 88 PHE A O 1
ATOM 703 N N . GLY A 1 89 ? -11.856 7.633 10.575 1.00 84.81 89 GLY A N 1
ATOM 704 C CA . GLY A 1 89 ? -12.076 8.824 9.752 1.00 84.81 89 GLY A CA 1
ATOM 705 C C . GLY A 1 89 ? -10.989 9.005 8.686 1.00 84.81 89 GLY A C 1
ATOM 706 O O . GLY A 1 89 ? -10.718 8.094 7.900 1.00 84.81 89 GLY A O 1
ATOM 707 N N . THR A 1 90 ? -10.332 10.166 8.696 1.00 81.88 90 THR A N 1
ATOM 708 C CA . THR A 1 90 ? -9.209 10.521 7.808 1.00 81.88 90 THR A CA 1
ATOM 709 C C . THR A 1 90 ? -7.949 9.684 8.037 1.00 81.88 90 THR A C 1
ATOM 711 O O . THR A 1 90 ? -7.164 9.487 7.107 1.00 81.88 90 THR A O 1
ATOM 714 N N . ASP A 1 91 ? -7.774 9.127 9.237 1.00 84.06 91 ASP A N 1
ATOM 715 C CA . ASP A 1 91 ? -6.589 8.343 9.606 1.00 84.06 91 ASP A CA 1
ATOM 716 C C . ASP A 1 91 ? -6.563 6.995 8.878 1.00 84.06 91 ASP A C 1
ATOM 718 O O . ASP A 1 91 ? -5.501 6.408 8.674 1.00 84.06 91 ASP A O 1
ATOM 722 N N . SER A 1 92 ? -7.729 6.518 8.420 1.00 86.50 92 SER A N 1
ATOM 723 C CA . SER A 1 92 ? -7.836 5.294 7.621 1.00 86.50 92 SER A CA 1
ATOM 724 C C . SER A 1 92 ? -7.013 5.384 6.333 1.00 86.50 92 SER A C 1
ATOM 726 O O . SER A 1 92 ? -6.255 4.469 6.017 1.00 86.50 92 SER A O 1
ATOM 728 N N . GLN A 1 93 ? -7.101 6.505 5.613 1.00 86.94 93 GLN A N 1
ATOM 729 C CA . GLN A 1 93 ? -6.330 6.726 4.391 1.00 86.94 93 GLN A CA 1
ATOM 730 C C . GLN A 1 93 ? -4.857 7.008 4.684 1.00 86.94 93 GLN A C 1
ATOM 732 O O . GLN A 1 93 ? -4.000 6.556 3.926 1.00 86.94 93 GLN A O 1
ATOM 737 N N . ALA A 1 94 ? -4.568 7.709 5.786 1.00 86.00 94 ALA A N 1
ATOM 738 C CA . ALA A 1 94 ? -3.199 7.945 6.237 1.00 86.00 94 ALA A CA 1
ATOM 739 C C . ALA A 1 94 ? -2.471 6.630 6.566 1.00 86.00 94 ALA A C 1
ATOM 741 O O . ALA A 1 94 ? -1.283 6.512 6.296 1.00 86.00 94 ALA A O 1
ATOM 742 N N . LEU A 1 95 ? -3.177 5.615 7.076 1.00 88.06 95 LEU A N 1
ATOM 743 C CA . LEU A 1 95 ? -2.614 4.282 7.298 1.00 88.06 95 LEU A CA 1
ATOM 744 C C . LEU A 1 95 ? -2.574 3.434 6.017 1.00 88.06 95 LEU A C 1
ATOM 746 O O . LEU A 1 95 ? -1.584 2.757 5.751 1.00 88.06 95 LEU A O 1
ATOM 750 N N . LEU A 1 96 ? -3.639 3.456 5.210 1.00 90.69 96 LEU A N 1
ATOM 751 C CA . LEU A 1 96 ? -3.736 2.623 4.004 1.00 90.69 96 LEU A CA 1
ATOM 752 C C . LEU A 1 96 ? -2.722 3.000 2.929 1.00 90.69 96 LEU A C 1
ATOM 754 O O . LEU A 1 96 ? -2.285 2.119 2.191 1.00 90.69 96 LEU A O 1
ATOM 758 N N . PHE A 1 97 ? -2.372 4.281 2.816 1.00 91.06 97 PHE A N 1
ATOM 759 C CA . PHE A 1 97 ? -1.464 4.761 1.782 1.00 91.06 97 PHE A CA 1
ATOM 760 C C . PHE A 1 97 ? -0.058 4.145 1.880 1.00 91.06 97 PHE A C 1
ATOM 762 O O . PHE A 1 97 ? 0.348 3.480 0.926 1.00 91.06 97 PHE A O 1
ATOM 769 N N . PRO A 1 98 ? 0.682 4.270 2.999 1.00 89.50 98 PRO A N 1
ATOM 770 C CA . PRO A 1 98 ? 1.996 3.646 3.112 1.00 89.50 98 PRO A CA 1
ATOM 771 C C . PRO A 1 98 ? 1.931 2.124 2.977 1.00 89.50 98 PRO A C 1
ATOM 773 O O . PRO A 1 98 ? 2.761 1.548 2.277 1.00 89.50 98 PRO A O 1
ATOM 776 N N . VAL A 1 99 ? 0.916 1.464 3.549 1.00 90.69 99 VAL A N 1
ATOM 777 C CA . VAL A 1 99 ? 0.743 0.009 3.395 1.00 90.69 99 VAL A CA 1
ATOM 778 C C . VAL A 1 99 ? 0.591 -0.376 1.920 1.00 90.69 99 VAL A C 1
ATOM 780 O O . VAL A 1 99 ? 1.273 -1.287 1.456 1.00 90.69 99 VAL A O 1
ATOM 783 N N . PHE A 1 100 ? -0.248 0.345 1.170 1.00 92.75 100 PHE A N 1
ATOM 784 C CA . PHE A 1 100 ? -0.431 0.137 -0.267 1.00 92.75 100 PHE A CA 1
ATOM 785 C C . PHE A 1 100 ? 0.887 0.276 -1.038 1.00 92.75 100 PHE A C 1
ATOM 787 O O . PHE A 1 100 ? 1.214 -0.589 -1.851 1.00 92.75 100 PHE A O 1
ATOM 794 N N . VAL A 1 101 ? 1.658 1.337 -0.768 1.00 91.25 101 VAL A N 1
ATOM 795 C CA . VAL A 1 101 ? 2.941 1.571 -1.442 1.00 91.25 101 VAL A CA 1
ATOM 796 C C . VAL A 1 101 ? 3.916 0.432 -1.151 1.00 91.25 101 VAL A C 1
ATOM 798 O O . VAL A 1 101 ? 4.478 -0.135 -2.085 1.00 91.25 101 VAL A O 1
ATOM 801 N N . HIS A 1 102 ? 4.085 0.036 0.113 1.00 89.12 102 HIS A N 1
ATOM 802 C CA . HIS A 1 102 ? 5.016 -1.038 0.469 1.00 89.12 102 HIS A CA 1
ATOM 803 C C . HIS A 1 102 ? 4.622 -2.390 -0.128 1.00 89.12 102 HIS A C 1
ATOM 805 O O . HIS A 1 102 ? 5.490 -3.076 -0.662 1.00 89.12 102 HIS A O 1
ATOM 811 N N . MET A 1 103 ? 3.333 -2.736 -0.126 1.00 90.50 103 MET A N 1
ATOM 812 C CA . MET A 1 103 ? 2.842 -3.958 -0.771 1.00 90.50 103 MET A CA 1
ATOM 813 C C . MET A 1 103 ? 3.097 -3.952 -2.282 1.00 90.50 103 MET A C 1
ATOM 815 O O . MET A 1 103 ? 3.569 -4.942 -2.838 1.00 90.50 103 MET A O 1
ATOM 819 N N . TYR A 1 104 ? 2.866 -2.822 -2.956 1.00 91.38 104 TYR A N 1
ATOM 820 C CA . TYR A 1 104 ? 3.174 -2.684 -4.381 1.00 91.38 104 TYR A CA 1
ATOM 821 C C . TYR A 1 104 ? 4.674 -2.864 -4.671 1.00 91.38 104 TYR A C 1
ATOM 823 O O . TYR A 1 104 ? 5.054 -3.598 -5.588 1.00 91.38 104 TYR A O 1
ATOM 831 N N . LEU A 1 105 ? 5.537 -2.228 -3.871 1.00 88.44 105 LEU A N 1
ATOM 832 C CA . LEU A 1 105 ? 6.991 -2.346 -4.005 1.00 88.44 105 LEU A CA 1
ATOM 833 C C . LEU A 1 105 ? 7.486 -3.769 -3.716 1.00 88.44 105 LEU A C 1
ATOM 835 O O . LEU A 1 105 ? 8.424 -4.232 -4.367 1.00 88.44 105 LEU A O 1
ATOM 839 N N . GLU A 1 106 ? 6.858 -4.479 -2.783 1.00 87.06 106 GLU A N 1
ATOM 840 C CA . GLU A 1 106 ? 7.149 -5.882 -2.487 1.00 87.06 106 GLU A CA 1
ATOM 841 C C . GLU A 1 106 ? 6.810 -6.787 -3.682 1.00 87.06 106 GLU A C 1
ATOM 843 O O . GLU A 1 106 ? 7.669 -7.538 -4.151 1.00 87.06 106 GLU A O 1
ATOM 848 N N . MET A 1 107 ? 5.620 -6.629 -4.275 1.00 89.19 107 MET A N 1
ATOM 849 C CA . MET A 1 107 ? 5.226 -7.372 -5.481 1.00 89.19 107 MET A CA 1
ATOM 850 C C . MET A 1 107 ? 6.180 -7.113 -6.661 1.00 89.19 107 MET A C 1
ATOM 852 O O . MET A 1 107 ? 6.556 -8.049 -7.373 1.00 89.19 107 MET A O 1
ATOM 856 N N . LEU A 1 108 ? 6.606 -5.858 -6.865 1.00 88.75 108 LEU A N 1
ATOM 857 C CA . LEU A 1 108 ? 7.599 -5.505 -7.889 1.00 88.75 108 LEU A CA 1
ATOM 858 C C . LEU A 1 108 ? 8.982 -6.096 -7.592 1.00 88.75 108 LEU A C 1
ATOM 860 O O . LEU A 1 108 ? 9.659 -6.577 -8.503 1.00 88.75 108 LEU A O 1
ATOM 864 N N . SER A 1 109 ? 9.400 -6.089 -6.325 1.00 85.94 109 SER A N 1
ATOM 865 C CA . SER A 1 109 ? 10.692 -6.628 -5.880 1.00 85.94 109 SER A CA 1
ATOM 866 C C . SER A 1 109 ? 10.824 -8.131 -6.104 1.00 85.94 109 SER A C 1
ATOM 868 O O . SER A 1 109 ? 11.949 -8.616 -6.281 1.00 85.94 109 SER A O 1
ATOM 870 N N . ASN A 1 110 ? 9.688 -8.829 -6.120 1.00 86.81 110 ASN A N 1
ATOM 871 C CA . ASN A 1 110 ? 9.571 -10.268 -6.350 1.00 86.81 110 ASN A CA 1
ATOM 872 C C . ASN A 1 110 ? 9.337 -10.618 -7.830 1.00 86.81 110 ASN A C 1
ATOM 874 O O . ASN A 1 110 ? 9.196 -11.782 -8.183 1.00 86.81 110 ASN A O 1
ATOM 878 N N . GLY A 1 111 ? 9.347 -9.619 -8.721 1.00 85.81 111 GLY A N 1
ATOM 879 C CA . GLY A 1 111 ? 9.248 -9.815 -10.169 1.00 85.81 111 GLY A CA 1
ATOM 880 C C . GLY A 1 111 ? 7.819 -9.972 -10.695 1.00 85.81 111 GLY A C 1
ATOM 881 O O . GLY A 1 111 ? 7.625 -10.144 -11.898 1.00 85.81 111 GLY A O 1
ATOM 882 N N . HIS A 1 112 ? 6.797 -9.846 -9.846 1.00 88.31 112 HIS A N 1
ATOM 883 C CA . HIS A 1 112 ? 5.395 -10.006 -10.237 1.00 88.31 112 HIS A CA 1
ATOM 884 C C . HIS A 1 112 ? 4.790 -8.719 -10.822 1.00 88.31 112 HIS A C 1
ATOM 886 O O . HIS A 1 112 ? 3.754 -8.230 -10.366 1.00 88.31 112 HIS A O 1
ATOM 892 N N . ARG A 1 113 ? 5.417 -8.166 -11.87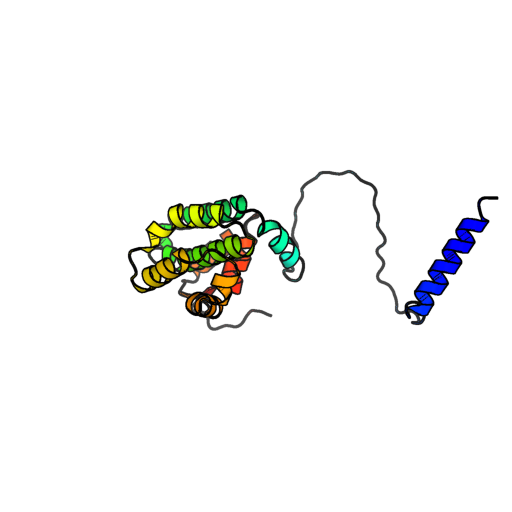1 1.00 89.62 113 ARG A N 1
ATOM 893 C CA . ARG A 1 113 ? 5.032 -6.882 -12.493 1.00 89.62 113 ARG A CA 1
ATOM 894 C C . ARG A 1 113 ? 3.548 -6.813 -12.863 1.00 89.62 113 ARG A C 1
ATOM 896 O O . ARG A 1 113 ? 2.899 -5.819 -12.549 1.00 89.62 113 ARG A O 1
ATOM 903 N N . GLY A 1 114 ? 3.012 -7.843 -13.522 1.00 91.06 114 GLY A N 1
ATOM 904 C CA . GLY A 1 114 ? 1.615 -7.861 -13.978 1.00 91.06 114 GLY A CA 1
ATOM 905 C C . GLY A 1 114 ? 0.616 -7.742 -12.825 1.00 91.06 114 GLY A C 1
ATOM 906 O O . GLY A 1 114 ? -0.268 -6.885 -12.853 1.00 91.06 114 GLY A O 1
ATOM 907 N N . ASN A 1 115 ? 0.817 -8.539 -11.774 1.00 91.50 115 ASN A N 1
ATOM 908 C CA . ASN A 1 115 ? -0.039 -8.534 -10.588 1.00 91.50 115 ASN A CA 1
ATOM 909 C C . ASN A 1 115 ? 0.109 -7.225 -9.805 1.00 91.50 115 ASN A C 1
ATOM 911 O O . ASN A 1 115 ? -0.897 -6.648 -9.409 1.00 91.50 115 ASN A O 1
ATOM 915 N N . ALA A 1 116 ? 1.331 -6.697 -9.681 1.00 91.50 116 ALA A N 1
ATOM 916 C CA . ALA A 1 116 ? 1.575 -5.397 -9.059 1.00 91.50 116 ALA A CA 1
ATOM 917 C C . ALA A 1 116 ? 0.819 -4.263 -9.777 1.00 91.50 116 ALA A C 1
ATOM 919 O O . ALA A 1 116 ? 0.166 -3.447 -9.134 1.00 91.50 116 ALA A O 1
ATOM 920 N N . HIS A 1 117 ? 0.841 -4.224 -11.115 1.00 92.00 117 HIS A N 1
ATOM 921 C CA . HIS A 1 117 ? 0.127 -3.194 -11.883 1.00 92.00 117 HIS A CA 1
ATOM 922 C C . HIS A 1 117 ? -1.395 -3.342 -11.783 1.00 92.00 117 HIS A C 1
ATOM 924 O O . HIS A 1 117 ? -2.111 -2.339 -11.750 1.00 92.00 117 HIS A O 1
ATOM 930 N N . LYS A 1 118 ? -1.905 -4.579 -11.725 1.00 93.75 118 LYS A N 1
ATOM 931 C CA . LYS A 1 118 ? -3.330 -4.840 -11.487 1.00 93.75 118 LYS A CA 1
ATOM 932 C C . LYS A 1 118 ? -3.752 -4.360 -10.095 1.00 93.75 118 LYS A C 1
ATOM 934 O O . LYS A 1 118 ? -4.746 -3.642 -9.988 1.00 93.75 118 LYS A O 1
ATOM 939 N N . PHE A 1 119 ? -2.976 -4.699 -9.067 1.00 94.00 119 PHE A N 1
ATOM 940 C CA . PHE A 1 119 ? -3.169 -4.227 -7.696 1.00 94.00 119 PHE A CA 1
ATOM 941 C C . PHE A 1 119 ? -3.158 -2.694 -7.635 1.00 94.00 119 PHE A C 1
ATOM 943 O O . PHE A 1 119 ? -4.082 -2.084 -7.096 1.00 94.00 119 PHE A O 1
ATOM 950 N N . PHE A 1 120 ? -2.176 -2.059 -8.285 1.00 93.31 120 PHE A N 1
ATOM 951 C CA . PHE A 1 120 ? -2.063 -0.605 -8.347 1.00 93.31 120 PHE A CA 1
ATOM 952 C C . PHE A 1 120 ? -3.328 0.036 -8.924 1.00 93.31 120 PHE A C 1
ATOM 954 O O . PHE A 1 120 ? -3.955 0.854 -8.258 1.00 93.31 120 PHE A O 1
ATOM 961 N N . LYS A 1 121 ? -3.759 -0.387 -10.121 1.00 93.00 121 LYS A N 1
ATOM 962 C CA . LYS A 1 121 ? -4.955 0.162 -10.785 1.00 93.00 121 LYS A CA 1
ATOM 963 C C . LYS A 1 121 ? -6.240 -0.045 -9.981 1.00 93.00 121 LYS A C 1
ATOM 965 O O . LYS A 1 121 ? -7.128 0.799 -10.034 1.00 93.00 121 LYS A O 1
ATOM 970 N N . SER A 1 122 ? -6.341 -1.155 -9.253 1.00 93.25 122 SER A N 1
ATOM 971 C CA . SER A 1 122 ? -7.551 -1.517 -8.504 1.00 93.25 122 SER A CA 1
ATOM 972 C C . SER A 1 122 ? -7.715 -0.710 -7.215 1.00 93.25 122 SER A C 1
ATOM 974 O O . SER A 1 122 ? -8.836 -0.528 -6.740 1.00 93.25 122 SER A O 1
ATOM 976 N N . HIS A 1 123 ? -6.613 -0.215 -6.643 1.00 92.25 123 HIS A N 1
ATOM 977 C CA . HIS A 1 123 ? -6.624 0.384 -5.309 1.00 92.25 123 HIS A CA 1
ATOM 978 C C . HIS A 1 123 ? -6.098 1.822 -5.243 1.00 92.25 123 HIS A C 1
ATOM 980 O O . HIS A 1 123 ? -6.406 2.508 -4.275 1.00 92.25 123 HIS A O 1
ATOM 986 N N . CYS A 1 124 ? -5.388 2.336 -6.255 1.00 90.69 124 CYS A N 1
ATOM 987 C CA . CYS A 1 124 ? -4.812 3.686 -6.201 1.00 90.69 124 CYS A CA 1
ATOM 988 C C . CYS A 1 124 ? -5.862 4.811 -6.170 1.00 90.69 124 CYS A C 1
ATOM 990 O O . CYS A 1 124 ? -5.605 5.875 -5.609 1.00 90.69 124 CYS A O 1
ATOM 992 N N . ALA A 1 125 ? -7.051 4.583 -6.742 1.00 88.81 125 ALA A N 1
ATOM 993 C CA . ALA A 1 125 ? -8.085 5.606 -6.918 1.00 88.81 125 ALA A CA 1
ATOM 994 C C . ALA A 1 125 ? -8.553 6.243 -5.597 1.00 88.81 125 ALA A C 1
ATOM 996 O O . ALA A 1 125 ? -8.950 7.405 -5.577 1.00 88.81 125 ALA A O 1
ATOM 997 N N . ILE A 1 126 ? -8.468 5.513 -4.480 1.00 87.50 126 ILE A N 1
ATOM 998 C CA . ILE A 1 126 ? -8.918 6.004 -3.170 1.00 87.50 126 ILE A CA 1
ATOM 999 C C . ILE A 1 126 ? -8.010 7.099 -2.591 1.00 87.50 126 ILE A C 1
ATOM 1001 O O . ILE A 1 126 ? -8.420 7.785 -1.661 1.00 87.50 126 ILE A O 1
ATOM 1005 N N . PHE A 1 127 ? -6.792 7.265 -3.113 1.00 86.19 127 PHE A N 1
ATOM 1006 C CA . PHE A 1 127 ? -5.793 8.206 -2.595 1.00 86.19 127 PHE A CA 1
ATOM 1007 C C . PHE A 1 127 ? -5.690 9.502 -3.411 1.00 86.19 127 PHE A C 1
ATOM 1009 O O . PHE A 1 127 ? -4.869 10.358 -3.091 1.00 86.19 127 PHE A O 1
ATOM 1016 N N . GLY A 1 128 ? -6.502 9.653 -4.462 1.00 73.12 128 GLY A N 1
ATOM 1017 C CA . GLY A 1 128 ? -6.363 10.721 -5.455 1.00 73.12 128 GLY A CA 1
ATOM 1018 C C . GLY A 1 128 ? -6.720 12.136 -4.988 1.00 73.12 128 GLY A C 1
ATOM 1019 O O . GLY A 1 128 ? -6.633 13.051 -5.796 1.00 73.12 128 GLY A O 1
ATOM 1020 N N . THR A 1 129 ? -7.132 12.339 -3.736 1.00 76.19 129 THR A N 1
ATOM 1021 C CA . THR A 1 129 ? -7.535 13.655 -3.204 1.00 76.19 129 THR A CA 1
ATOM 1022 C C . THR A 1 129 ? -6.369 14.502 -2.694 1.00 76.19 129 THR A C 1
ATOM 1024 O O . THR A 1 129 ? -6.554 15.685 -2.434 1.00 76.19 129 THR A O 1
ATOM 1027 N N . ASP A 1 130 ? -5.192 13.905 -2.510 1.00 81.19 130 ASP A N 1
ATOM 1028 C CA . ASP A 1 130 ? -4.016 14.541 -1.917 1.00 81.19 130 ASP A CA 1
ATOM 1029 C C . ASP A 1 130 ? -2.909 14.687 -2.974 1.00 81.19 130 ASP A C 1
ATOM 1031 O O . ASP A 1 130 ? -2.484 13.697 -3.578 1.00 81.19 130 ASP A O 1
ATOM 1035 N N . THR A 1 131 ? -2.459 15.923 -3.207 1.00 82.81 131 THR A N 1
ATOM 1036 C CA . THR A 1 131 ? -1.467 16.272 -4.237 1.00 82.81 131 THR A CA 1
ATOM 1037 C C . THR A 1 131 ? -0.112 15.592 -4.010 1.00 82.81 131 THR A C 1
ATOM 1039 O O . THR A 1 131 ? 0.514 15.132 -4.965 1.00 82.81 131 THR A O 1
ATOM 1042 N N . GLU A 1 132 ? 0.332 15.466 -2.756 1.00 82.62 132 GLU A N 1
ATOM 1043 C CA . GLU A 1 132 ? 1.599 14.803 -2.412 1.00 82.62 132 GLU A CA 1
ATOM 1044 C C . GLU A 1 132 ? 1.508 13.303 -2.723 1.00 82.62 132 GLU A C 1
ATOM 1046 O O . GLU A 1 132 ? 2.396 12.715 -3.348 1.00 82.62 132 GLU A O 1
ATOM 1051 N N . ARG A 1 133 ? 0.382 12.677 -2.353 1.00 86.12 133 ARG A N 1
ATOM 1052 C CA . ARG A 1 133 ? 0.134 11.256 -2.647 1.00 86.12 133 ARG A CA 1
ATOM 1053 C C . ARG A 1 133 ? 0.018 11.005 -4.145 1.00 86.12 133 ARG A C 1
ATOM 1055 O O . ARG A 1 133 ? 0.554 10.006 -4.619 1.00 86.12 133 ARG A O 1
ATOM 1062 N N . GLN A 1 134 ? -0.630 11.897 -4.896 1.00 87.00 134 GLN A N 1
ATOM 1063 C CA . GLN A 1 134 ? -0.699 11.805 -6.356 1.00 87.00 134 GLN A CA 1
ATOM 1064 C C . GLN A 1 134 ? 0.690 11.821 -6.995 1.00 87.00 134 GLN A C 1
ATOM 1066 O O . GLN A 1 134 ? 0.977 10.951 -7.815 1.00 87.00 134 GLN A O 1
ATOM 1071 N N . SER A 1 135 ? 1.570 12.734 -6.575 1.00 86.38 135 SER A N 1
ATOM 1072 C CA . SER A 1 135 ? 2.947 12.794 -7.081 1.00 86.38 135 SER A CA 1
ATOM 1073 C C . SER A 1 135 ? 3.678 11.460 -6.883 1.00 86.38 135 SER A C 1
ATOM 1075 O O . SER A 1 135 ? 4.265 10.914 -7.820 1.00 86.38 135 SER A O 1
ATOM 1077 N N . ILE A 1 136 ? 3.561 10.856 -5.694 1.00 86.62 136 ILE A N 1
ATOM 1078 C CA . ILE A 1 136 ? 4.139 9.533 -5.411 1.00 86.62 136 ILE A CA 1
ATOM 1079 C C . ILE A 1 136 ? 3.510 8.452 -6.302 1.00 86.62 136 ILE A C 1
ATOM 1081 O O . ILE A 1 136 ? 4.234 7.645 -6.884 1.00 86.62 136 ILE A O 1
ATOM 1085 N N . LEU A 1 137 ? 2.182 8.433 -6.452 1.00 90.44 137 LEU A N 1
ATOM 1086 C CA . LEU A 1 137 ? 1.482 7.465 -7.304 1.00 90.44 137 LEU A CA 1
ATOM 1087 C C . LEU A 1 137 ? 1.922 7.559 -8.769 1.00 90.44 137 LEU A C 1
ATOM 1089 O O . LEU A 1 137 ? 2.130 6.529 -9.412 1.00 90.44 137 LEU A O 1
ATOM 1093 N N . GLU A 1 138 ? 2.123 8.766 -9.291 1.00 89.56 138 GLU A N 1
ATOM 1094 C CA . GLU A 1 138 ? 2.650 8.964 -10.639 1.00 89.56 138 GLU A CA 1
ATOM 1095 C C . GLU A 1 138 ? 4.055 8.378 -10.790 1.00 89.56 138 GLU A C 1
ATOM 1097 O O . GLU A 1 138 ? 4.335 7.718 -11.794 1.00 89.56 138 GLU A O 1
ATOM 1102 N N . GLN A 1 139 ? 4.934 8.558 -9.799 1.00 88.19 139 GLN A N 1
ATOM 1103 C CA . GLN A 1 139 ? 6.264 7.940 -9.820 1.00 88.19 139 GLN A CA 1
ATOM 1104 C C . GLN A 1 139 ? 6.176 6.410 -9.747 1.00 88.19 139 GLN A C 1
ATOM 1106 O O . GLN A 1 139 ? 6.844 5.726 -10.522 1.00 88.19 139 GLN A O 1
ATOM 1111 N N . LEU A 1 140 ? 5.315 5.865 -8.882 1.00 88.44 140 LEU A N 1
ATOM 1112 C CA . LEU A 1 140 ? 5.103 4.419 -8.743 1.00 88.44 140 LEU A CA 1
ATOM 1113 C C . LEU A 1 140 ? 4.560 3.779 -10.027 1.00 88.44 140 LEU A C 1
ATOM 1115 O O . LEU A 1 140 ? 4.953 2.660 -10.363 1.00 88.44 140 LEU A O 1
ATOM 1119 N N . SER A 1 141 ? 3.705 4.493 -10.767 1.00 88.12 141 SER A N 1
ATOM 1120 C CA . SER A 1 141 ? 3.124 4.019 -12.031 1.00 88.12 141 SER A CA 1
ATOM 1121 C C . SER A 1 141 ? 4.157 3.820 -13.148 1.00 88.12 141 SER A C 1
ATOM 1123 O O . SER A 1 141 ? 3.932 3.030 -14.065 1.00 88.12 141 SER A O 1
ATOM 1125 N N . LYS A 1 142 ? 5.300 4.514 -13.064 1.00 87.94 142 LYS A N 1
ATOM 1126 C CA . LYS A 1 142 ? 6.402 4.434 -14.036 1.00 87.94 142 LYS A CA 1
ATOM 1127 C C . LYS A 1 142 ? 7.361 3.279 -13.743 1.00 87.94 142 LYS A C 1
ATOM 1129 O O . LYS A 1 142 ? 8.176 2.940 -14.597 1.00 87.94 142 LYS A O 1
ATOM 1134 N N . LEU A 1 143 ? 7.283 2.675 -12.556 1.00 88.69 143 LEU A N 1
ATOM 1135 C CA . LEU A 1 143 ? 8.176 1.590 -12.158 1.00 88.69 143 LEU A CA 1
ATOM 1136 C C . LEU A 1 143 ? 7.801 0.294 -12.869 1.00 88.69 143 LEU A C 1
ATOM 1138 O O . LEU A 1 143 ? 6.652 -0.148 -12.841 1.00 88.69 143 LEU A O 1
ATOM 1142 N N . SER A 1 144 ? 8.792 -0.357 -13.472 1.00 82.38 144 SER A N 1
ATOM 1143 C CA . SER A 1 144 ? 8.594 -1.618 -14.182 1.00 82.38 144 SER A CA 1
ATOM 1144 C C . SER A 1 144 ? 9.413 -2.774 -13.640 1.00 82.38 144 SER A C 1
ATOM 1146 O O . SER A 1 144 ? 8.996 -3.926 -13.768 1.00 82.38 144 SER A O 1
ATOM 1148 N N . SER A 1 145 ? 10.538 -2.470 -13.002 1.00 82.44 145 SER A N 1
ATOM 1149 C CA . SER A 1 145 ? 11.503 -3.457 -12.552 1.00 82.44 145 SER A CA 1
ATOM 1150 C C . SER A 1 145 ? 12.084 -3.112 -11.182 1.00 82.44 145 SER A C 1
ATOM 1152 O O . SER A 1 145 ? 12.004 -1.984 -10.692 1.00 82.44 145 SER A O 1
ATOM 1154 N N . LYS A 1 146 ? 12.745 -4.099 -10.574 1.00 82.06 146 LYS A N 1
ATOM 1155 C CA . LYS A 1 146 ? 13.523 -3.900 -9.348 1.00 82.06 146 LYS A CA 1
ATOM 1156 C C . LYS A 1 146 ? 14.672 -2.901 -9.549 1.00 82.06 146 LYS A C 1
ATOM 1158 O O . LYS A 1 146 ? 15.008 -2.181 -8.615 1.00 82.06 146 LYS A O 1
ATOM 1163 N N . ALA A 1 147 ? 15.242 -2.826 -10.755 1.00 84.38 147 ALA A N 1
ATOM 1164 C CA . ALA A 1 147 ? 16.287 -1.859 -11.090 1.00 84.38 147 ALA A CA 1
ATOM 1165 C C . ALA A 1 147 ? 15.747 -0.419 -11.089 1.00 84.38 147 ALA A C 1
ATOM 1167 O O . ALA A 1 147 ? 16.386 0.465 -10.522 1.00 84.38 147 ALA A O 1
ATOM 1168 N N . ASP A 1 148 ? 14.539 -0.204 -11.622 1.00 85.12 148 ASP A N 1
ATOM 1169 C CA . ASP A 1 148 ? 13.871 1.108 -11.606 1.00 85.12 148 ASP A CA 1
ATOM 1170 C C . ASP A 1 148 ? 13.594 1.566 -10.175 1.00 85.12 148 ASP A C 1
ATOM 1172 O O . ASP A 1 148 ? 13.716 2.739 -9.839 1.00 85.12 148 ASP A O 1
ATOM 1176 N N . MET A 1 149 ? 13.241 0.621 -9.305 1.00 83.44 149 MET A N 1
ATOM 1177 C CA . MET A 1 149 ? 13.000 0.902 -7.897 1.00 83.44 149 MET A CA 1
ATOM 1178 C C . MET A 1 149 ? 14.275 1.377 -7.185 1.00 83.44 149 MET A C 1
ATOM 1180 O O . MET A 1 149 ? 14.208 2.262 -6.336 1.00 83.44 149 MET A O 1
ATOM 1184 N N . ILE A 1 150 ? 15.433 0.801 -7.527 1.00 83.88 150 ILE A N 1
ATOM 1185 C CA . ILE A 1 150 ? 16.739 1.178 -6.963 1.00 83.88 150 ILE A CA 1
ATOM 1186 C C . ILE A 1 150 ? 17.190 2.544 -7.493 1.00 83.88 150 ILE A C 1
ATOM 1188 O O . ILE A 1 150 ? 17.713 3.352 -6.730 1.00 83.88 150 ILE A O 1
ATOM 1192 N N . SER A 1 151 ? 16.974 2.824 -8.779 1.00 85.06 151 SER A N 1
ATOM 1193 C CA . SER A 1 151 ? 17.379 4.091 -9.400 1.00 85.06 151 SER A CA 1
ATOM 1194 C C . SER A 1 151 ? 16.439 5.259 -9.074 1.00 85.06 151 SER A C 1
ATOM 1196 O O . SER A 1 151 ? 16.860 6.420 -9.096 1.00 85.06 151 SER A O 1
ATOM 1198 N N . CYS A 1 152 ? 15.174 4.985 -8.739 1.00 84.94 152 CYS A N 1
ATOM 1199 C CA . CYS A 1 152 ? 14.195 6.015 -8.418 1.00 84.94 152 CYS A CA 1
ATOM 1200 C C . CYS A 1 152 ? 14.409 6.596 -7.011 1.00 84.94 152 CYS A C 1
ATOM 1202 O O . CYS A 1 152 ? 14.022 6.008 -5.999 1.00 84.94 152 CYS A O 1
ATOM 1204 N N . LYS A 1 153 ? 14.953 7.818 -6.955 1.00 84.44 153 LYS A N 1
ATOM 1205 C CA . LYS A 1 153 ? 15.206 8.548 -5.699 1.00 84.44 153 LYS A CA 1
ATOM 1206 C C . LYS A 1 153 ? 13.956 8.733 -4.835 1.00 84.44 153 LYS A C 1
ATOM 1208 O O . LYS A 1 153 ? 14.052 8.607 -3.623 1.00 84.44 153 LYS A O 1
ATOM 1213 N N . HIS A 1 154 ? 12.793 8.984 -5.441 1.00 82.19 154 HIS A N 1
ATOM 1214 C CA . HIS A 1 154 ? 11.535 9.162 -4.703 1.00 82.19 154 HIS A CA 1
ATOM 1215 C C . HIS A 1 154 ? 11.128 7.895 -3.946 1.00 82.19 154 HIS A C 1
ATOM 1217 O O . HIS A 1 154 ? 10.669 7.973 -2.813 1.00 82.19 154 HIS A O 1
ATOM 1223 N N . VAL A 1 155 ? 11.336 6.722 -4.550 1.00 83.44 155 VAL A N 1
ATOM 1224 C CA . VAL A 1 155 ? 11.008 5.441 -3.917 1.00 83.44 155 VAL A CA 1
ATOM 1225 C C . VAL A 1 155 ? 11.970 5.129 -2.779 1.00 83.44 155 VAL A C 1
ATOM 1227 O O . VAL A 1 155 ? 11.533 4.666 -1.731 1.00 83.44 155 VAL A O 1
ATOM 1230 N N . GLN A 1 156 ? 13.265 5.402 -2.962 1.00 84.19 156 GLN A N 1
ATOM 1231 C CA . GLN A 1 156 ? 14.246 5.238 -1.886 1.00 84.19 156 GLN A CA 1
ATOM 1232 C C . GLN A 1 156 ? 13.944 6.187 -0.722 1.00 84.19 156 GLN A C 1
ATOM 1234 O O . GLN A 1 156 ? 13.808 5.730 0.405 1.00 84.19 156 GLN A O 1
ATOM 1239 N N . ALA A 1 157 ? 13.690 7.468 -1.006 1.00 83.56 157 ALA A N 1
ATOM 1240 C CA . ALA A 1 157 ? 13.297 8.440 0.011 1.00 83.56 157 ALA A CA 1
ATOM 1241 C C . ALA A 1 157 ? 12.021 8.019 0.760 1.00 83.56 157 ALA A C 1
ATOM 1243 O O . ALA A 1 157 ? 11.953 8.156 1.977 1.00 83.56 157 ALA A O 1
ATOM 1244 N N . PHE A 1 158 ? 11.032 7.456 0.056 1.00 82.94 158 PHE A N 1
ATOM 1245 C CA . PHE A 1 158 ? 9.822 6.928 0.688 1.00 82.94 158 PHE A CA 1
ATOM 1246 C C . PHE A 1 158 ? 10.113 5.736 1.607 1.00 82.94 158 PHE A C 1
ATOM 1248 O O . PHE A 1 158 ? 9.538 5.648 2.684 1.00 82.94 158 PHE A O 1
ATOM 1255 N N . LYS A 1 159 ? 11.008 4.824 1.205 1.00 79.75 159 LYS A N 1
ATOM 1256 C CA . LYS A 1 159 ? 11.416 3.679 2.036 1.00 79.75 159 LYS A CA 1
ATOM 1257 C C . LYS A 1 159 ? 12.221 4.096 3.267 1.00 79.75 159 LYS A C 1
ATOM 1259 O O . LYS A 1 159 ? 12.110 3.443 4.300 1.00 79.75 159 LYS A O 1
ATOM 1264 N N . ASP A 1 160 ? 13.020 5.151 3.148 1.00 75.94 160 ASP A N 1
ATOM 1265 C CA . ASP A 1 160 ? 13.852 5.660 4.240 1.00 75.94 160 ASP A CA 1
ATOM 1266 C C . ASP A 1 160 ? 13.039 6.506 5.233 1.00 75.94 160 ASP A C 1
ATOM 1268 O O . ASP A 1 160 ? 13.378 6.604 6.416 1.00 75.94 160 ASP A O 1
ATOM 1272 N N . MET A 1 161 ? 11.935 7.104 4.778 1.00 74.50 161 MET A N 1
ATOM 1273 C CA . MET A 1 161 ? 11.050 7.901 5.615 1.00 74.50 161 MET A CA 1
ATOM 1274 C C . MET A 1 161 ? 10.035 7.013 6.342 1.00 74.50 161 MET A C 1
ATOM 1276 O O . MET A 1 161 ? 9.159 6.408 5.731 1.00 74.50 161 MET A O 1
ATOM 1280 N N . LYS A 1 162 ? 10.078 6.997 7.679 1.00 70.88 162 LYS A N 1
ATOM 1281 C CA . LYS A 1 162 ? 9.003 6.378 8.466 1.00 70.88 162 LYS A CA 1
ATOM 1282 C C . LYS A 1 162 ? 7.740 7.224 8.354 1.00 70.88 162 LYS A C 1
ATOM 1284 O O . LYS A 1 162 ? 7.694 8.343 8.866 1.00 70.88 162 LYS A O 1
ATOM 1289 N N . TYR A 1 163 ? 6.713 6.686 7.703 1.00 76.62 163 TYR A N 1
ATOM 1290 C CA . TYR A 1 163 ? 5.447 7.387 7.524 1.00 76.62 163 TYR A CA 1
ATOM 1291 C C . TYR A 1 163 ? 4.775 7.576 8.887 1.00 76.62 163 TYR A C 1
ATOM 1293 O O . TYR A 1 163 ? 4.492 6.604 9.590 1.00 76.62 163 TYR A O 1
ATOM 1301 N N . ARG A 1 164 ? 4.565 8.829 9.293 1.00 78.38 164 ARG A N 1
ATOM 1302 C CA . ARG A 1 164 ? 4.042 9.172 10.617 1.00 78.38 164 ARG A CA 1
ATOM 1303 C C . ARG A 1 164 ? 2.518 9.246 10.563 1.00 78.38 164 ARG A C 1
ATOM 1305 O O . ARG A 1 164 ? 1.969 10.075 9.843 1.00 78.38 164 ARG A O 1
ATOM 1312 N N . VAL A 1 165 ? 1.841 8.382 11.320 1.00 80.81 165 VAL A N 1
ATOM 1313 C CA . VAL A 1 165 ? 0.375 8.380 11.440 1.00 80.81 165 VAL A CA 1
ATOM 1314 C C . VAL A 1 165 ? 0.014 8.676 12.895 1.00 80.81 165 VAL A C 1
ATOM 1316 O O . VAL A 1 165 ? 0.226 7.809 13.749 1.00 80.81 165 VAL A O 1
ATOM 1319 N N . PRO A 1 166 ? -0.511 9.875 13.208 1.00 76.38 166 PRO A N 1
ATOM 1320 C CA . PRO A 1 166 ? -1.002 10.170 14.544 1.00 76.38 166 PRO A CA 1
ATOM 1321 C C . PRO A 1 166 ? -2.269 9.357 14.801 1.00 76.38 166 PRO A C 1
ATOM 1323 O O . PRO A 1 166 ? -3.261 9.499 14.092 1.00 76.38 166 PRO A O 1
ATOM 1326 N N . LEU A 1 167 ? -2.237 8.490 15.811 1.00 81.44 167 LEU A N 1
ATOM 1327 C CA . LEU A 1 167 ? -3.392 7.702 16.231 1.00 81.44 167 LEU A CA 1
ATOM 1328 C C . LEU A 1 167 ? -3.678 7.957 17.707 1.00 81.44 167 LEU A C 1
ATOM 1330 O O . LEU A 1 167 ? -2.782 7.994 18.549 1.00 81.44 167 LEU A O 1
ATOM 1334 N N . THR A 1 168 ? -4.959 8.074 18.050 1.00 85.44 168 THR A N 1
ATOM 1335 C CA . THR A 1 168 ? -5.361 8.043 19.458 1.00 85.44 168 THR A CA 1
ATOM 1336 C C . THR A 1 168 ? -5.103 6.652 20.043 1.00 85.44 168 THR A C 1
ATOM 1338 O O . THR A 1 168 ? -5.074 5.652 19.318 1.00 85.44 168 THR A O 1
ATOM 1341 N N . LYS A 1 169 ? -4.967 6.565 21.374 1.00 82.62 169 LYS A N 1
ATOM 1342 C CA . LYS A 1 169 ? -4.767 5.288 22.085 1.00 82.62 169 LYS A CA 1
ATOM 1343 C C . LYS A 1 169 ? -5.789 4.229 21.679 1.00 82.62 169 LYS A C 1
ATOM 1345 O O . LYS A 1 169 ? -5.444 3.086 21.418 1.00 82.62 169 LYS A O 1
ATOM 1350 N N . GLU A 1 170 ? -7.051 4.634 21.612 1.00 86.38 170 GLU A N 1
ATOM 1351 C CA . GLU A 1 170 ? -8.164 3.756 21.265 1.00 86.38 170 GLU A CA 1
ATOM 1352 C C . GLU A 1 170 ? -8.013 3.169 19.854 1.00 86.38 170 GLU A C 1
ATOM 1354 O O . GLU A 1 170 ? -8.119 1.955 19.677 1.00 86.38 170 GLU A O 1
ATOM 1359 N N . LYS A 1 171 ? -7.676 4.007 18.863 1.00 87.50 171 LYS A N 1
ATOM 1360 C CA . LYS A 1 171 ? -7.434 3.567 17.480 1.00 87.50 171 LYS A CA 1
ATOM 1361 C C . LYS A 1 171 ? -6.249 2.609 17.400 1.00 87.50 171 LYS A C 1
ATOM 1363 O O . LYS A 1 171 ? -6.328 1.602 16.698 1.00 87.50 171 LYS A O 1
ATOM 1368 N N . PHE A 1 172 ? -5.177 2.901 18.139 1.00 86.38 172 PHE A N 1
ATOM 1369 C CA . PHE A 1 172 ? -3.997 2.043 18.206 1.00 86.38 172 PHE A CA 1
ATOM 1370 C C . PHE A 1 172 ? -4.322 0.663 18.792 1.00 86.38 172 PHE A C 1
ATOM 1372 O O . PHE A 1 172 ? -3.991 -0.342 18.174 1.00 86.38 172 PHE A O 1
ATOM 1379 N N . GLU A 1 173 ? -5.015 0.588 19.931 1.00 87.00 173 GLU A N 1
ATOM 1380 C CA . GLU A 1 173 ? -5.368 -0.688 20.574 1.00 87.00 173 GLU A CA 1
ATOM 1381 C C . GLU A 1 173 ? -6.271 -1.558 19.689 1.00 87.00 173 GLU A C 1
ATOM 1383 O O . GLU A 1 173 ? -6.079 -2.773 19.585 1.00 87.00 173 GLU A O 1
ATOM 1388 N N . ILE A 1 174 ? -7.244 -0.940 19.012 1.00 89.25 174 ILE A N 1
ATOM 1389 C CA . ILE A 1 174 ? -8.150 -1.629 18.086 1.00 89.25 174 ILE A CA 1
ATOM 1390 C C . ILE A 1 174 ? -7.379 -2.161 16.871 1.00 89.25 174 ILE A C 1
ATOM 1392 O O . ILE A 1 174 ? -7.528 -3.335 16.515 1.00 89.25 174 ILE A O 1
ATOM 1396 N N . LEU A 1 175 ? -6.515 -1.335 16.273 1.00 88.50 175 LEU A N 1
ATOM 1397 C CA . LEU A 1 175 ? -5.650 -1.742 15.165 1.00 88.50 175 LEU A CA 1
ATOM 1398 C C . LEU A 1 175 ? -4.701 -2.868 15.589 1.00 88.50 175 LEU A C 1
ATOM 1400 O O . LEU A 1 175 ? -4.594 -3.883 14.909 1.00 88.50 175 LEU A O 1
ATOM 1404 N N . HIS A 1 176 ? -4.045 -2.727 16.735 1.00 84.81 176 HIS A N 1
ATOM 1405 C CA . HIS A 1 176 ? -3.098 -3.707 17.249 1.00 84.81 176 HIS A CA 1
ATOM 1406 C C . HIS A 1 176 ? -3.774 -5.051 17.553 1.00 84.81 176 HIS A C 1
ATOM 1408 O O . HIS A 1 176 ? -3.242 -6.106 17.206 1.00 84.81 176 HIS A O 1
ATOM 1414 N N . ARG A 1 177 ? -4.989 -5.035 18.117 1.00 88.00 177 ARG A N 1
ATOM 1415 C CA . ARG A 1 177 ? -5.800 -6.247 18.310 1.00 88.00 177 ARG A CA 1
ATOM 1416 C C . ARG A 1 177 ? -6.147 -6.920 16.985 1.00 88.00 177 ARG A C 1
ATOM 1418 O O . ARG A 1 177 ? -6.135 -8.145 16.920 1.00 88.00 177 ARG A O 1
ATOM 1425 N N . TYR A 1 178 ? -6.450 -6.147 15.943 1.00 88.81 178 TYR A N 1
ATOM 1426 C CA . TYR A 1 178 ? -6.680 -6.683 14.603 1.00 88.81 178 TYR A CA 1
ATOM 1427 C C . TYR A 1 178 ? -5.408 -7.317 14.022 1.00 88.81 178 TYR A C 1
ATOM 1429 O O . TYR A 1 178 ? -5.449 -8.462 13.578 1.00 88.81 178 TYR A O 1
ATOM 1437 N N . LEU A 1 179 ? -4.265 -6.629 14.095 1.00 85.56 179 LEU A N 1
ATOM 1438 C CA . LEU A 1 179 ? -2.991 -7.122 13.556 1.00 85.56 179 LEU A CA 1
ATOM 1439 C C . LEU A 1 179 ? -2.462 -8.368 14.279 1.00 85.56 179 LEU A C 1
ATOM 1441 O O . LEU A 1 179 ? -1.723 -9.146 13.684 1.00 85.56 179 LEU A O 1
ATOM 1445 N N . LYS A 1 180 ? -2.847 -8.572 15.544 1.00 81.94 180 LYS A N 1
ATOM 1446 C CA . LYS A 1 180 ? -2.531 -9.781 16.319 1.00 81.94 180 LYS A CA 1
ATOM 1447 C C . LYS A 1 180 ? -3.402 -10.994 15.987 1.00 81.94 180 LYS A C 1
ATOM 1449 O O . LYS A 1 180 ? -3.080 -12.082 16.454 1.00 81.94 180 LYS A O 1
ATOM 1454 N N . LYS A 1 181 ? -4.499 -10.834 15.237 1.00 82.62 181 LYS A N 1
ATOM 1455 C CA . LYS A 1 181 ? -5.282 -11.986 14.768 1.00 82.62 181 LYS A CA 1
ATOM 1456 C C . LYS A 1 181 ? -4.444 -12.831 13.806 1.00 82.62 181 LYS A C 1
ATOM 1458 O O . LYS A 1 181 ? -3.589 -12.300 13.093 1.00 82.62 181 LYS A O 1
ATOM 1463 N N . ASP A 1 182 ? -4.716 -14.134 13.793 1.00 61.62 182 ASP A N 1
ATOM 1464 C CA . ASP A 1 182 ? -4.066 -15.075 12.884 1.00 61.62 182 ASP A CA 1
ATOM 1465 C C . ASP A 1 182 ? -4.198 -14.593 11.429 1.00 61.62 182 ASP A C 1
ATOM 1467 O O . ASP A 1 182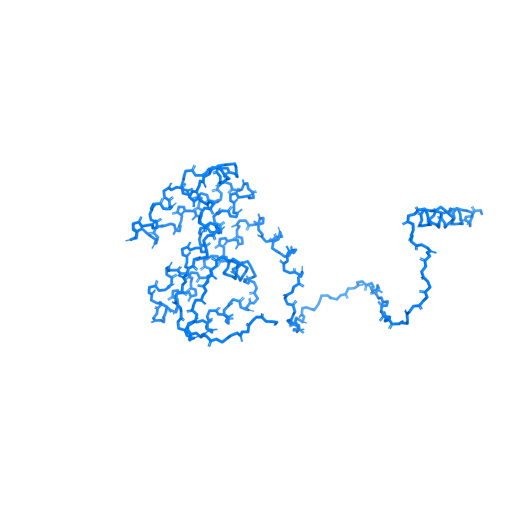 ? -5.233 -14.049 11.038 1.00 61.62 182 ASP A O 1
ATOM 1471 N N . ASP A 1 183 ? -3.132 -14.785 10.646 1.00 71.31 183 ASP A N 1
ATOM 1472 C CA . ASP A 1 183 ? -3.032 -14.436 9.219 1.00 71.31 183 ASP A CA 1
ATOM 1473 C C . ASP A 1 183 ? -2.762 -12.954 8.863 1.00 71.31 183 ASP A C 1
ATOM 1475 O O . ASP A 1 183 ? -2.859 -12.586 7.701 1.00 71.31 183 ASP A O 1
ATOM 1479 N N . ASN A 1 184 ? -2.329 -12.100 9.805 1.00 79.75 184 ASN A N 1
ATOM 1480 C CA . ASN A 1 184 ? -1.947 -10.694 9.529 1.00 79.75 184 ASN A CA 1
ATOM 1481 C C . ASN A 1 184 ? -0.430 -10.404 9.606 1.00 79.75 184 ASN A C 1
ATOM 1483 O O . ASN A 1 184 ? -0.009 -9.250 9.713 1.00 79.75 184 ASN A O 1
ATOM 1487 N N . MET A 1 185 ? 0.423 -11.434 9.561 1.00 79.00 185 MET A N 1
ATOM 1488 C CA . MET A 1 185 ? 1.871 -11.283 9.795 1.00 79.00 185 MET A CA 1
ATOM 1489 C C . MET A 1 185 ? 2.562 -10.314 8.831 1.00 79.00 185 MET A C 1
ATOM 1491 O O . MET A 1 185 ? 3.375 -9.503 9.268 1.00 79.00 185 MET A O 1
ATOM 1495 N N . MET A 1 186 ? 2.211 -10.340 7.544 1.00 82.38 186 MET A N 1
ATOM 1496 C CA . MET A 1 186 ? 2.757 -9.403 6.557 1.00 82.38 186 MET A CA 1
ATOM 1497 C C . MET A 1 186 ? 2.390 -7.953 6.889 1.00 82.38 186 MET A C 1
ATOM 1499 O O . MET A 1 186 ? 3.263 -7.088 6.932 1.00 82.38 186 MET A O 1
ATOM 1503 N N . LEU A 1 187 ? 1.112 -7.691 7.180 1.00 83.88 187 LEU A N 1
ATOM 1504 C CA . LEU A 1 187 ? 0.638 -6.364 7.572 1.00 83.88 187 LEU A CA 1
ATOM 1505 C C . LEU A 1 187 ? 1.346 -5.863 8.828 1.00 83.88 187 LEU A C 1
ATOM 1507 O O . LEU A 1 187 ? 1.807 -4.725 8.860 1.00 83.88 187 LEU A O 1
ATOM 1511 N N . LEU A 1 188 ? 1.466 -6.719 9.844 1.00 82.50 188 LEU A N 1
ATOM 1512 C CA . LEU A 1 188 ? 2.142 -6.380 11.090 1.00 82.50 188 LEU A CA 1
ATOM 1513 C C . LEU A 1 188 ? 3.609 -6.001 10.841 1.00 82.50 188 LEU A C 1
ATOM 1515 O O . LEU A 1 188 ? 4.077 -5.012 11.396 1.00 82.50 188 LEU A O 1
ATOM 1519 N N . GLN A 1 189 ? 4.321 -6.737 9.982 1.00 79.00 189 GLN A N 1
ATOM 1520 C CA . GLN A 1 189 ? 5.706 -6.423 9.614 1.00 79.00 189 GLN A CA 1
ATOM 1521 C C . GLN A 1 189 ? 5.813 -5.098 8.851 1.00 79.00 189 GLN A C 1
ATOM 1523 O O . GLN A 1 189 ? 6.624 -4.250 9.223 1.00 79.00 189 GLN A O 1
ATOM 1528 N N . ILE A 1 190 ? 4.977 -4.886 7.826 1.00 82.31 190 ILE A N 1
ATOM 1529 C CA . ILE A 1 190 ? 4.984 -3.648 7.033 1.00 82.31 190 ILE A CA 1
ATOM 1530 C C . ILE A 1 190 ? 4.715 -2.440 7.930 1.00 82.31 190 ILE A C 1
ATOM 1532 O O . ILE A 1 190 ? 5.457 -1.461 7.865 1.00 82.31 190 I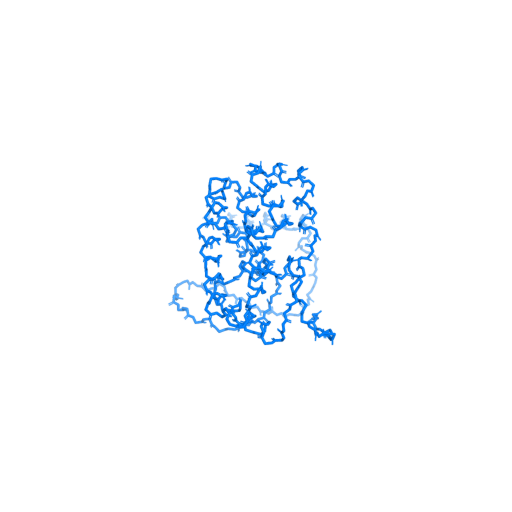LE A O 1
ATOM 1536 N N . ILE A 1 191 ? 3.693 -2.520 8.785 1.00 83.06 191 ILE A N 1
ATOM 1537 C CA . ILE A 1 191 ? 3.317 -1.432 9.689 1.00 83.06 191 ILE A CA 1
ATOM 1538 C C . ILE A 1 191 ? 4.428 -1.193 10.717 1.00 83.06 191 ILE A C 1
ATOM 1540 O O . ILE A 1 191 ? 4.856 -0.058 10.880 1.00 83.06 191 ILE A O 1
ATOM 1544 N N . ASN A 1 192 ? 4.960 -2.237 11.357 1.00 81.19 192 ASN A N 1
ATOM 1545 C CA . ASN A 1 192 ? 5.990 -2.085 12.388 1.00 81.19 192 ASN A CA 1
ATOM 1546 C C . ASN A 1 192 ? 7.330 -1.555 11.840 1.00 81.19 192 ASN A C 1
ATOM 1548 O O . ASN A 1 192 ? 8.039 -0.823 12.528 1.00 81.19 192 ASN A O 1
ATOM 1552 N N . HIS A 1 193 ? 7.698 -1.922 10.608 1.00 75.94 193 HIS A N 1
ATOM 1553 C CA . HIS A 1 193 ? 8.962 -1.494 10.008 1.00 75.94 193 HIS A CA 1
ATOM 1554 C C . HIS A 1 193 ? 8.879 -0.091 9.394 1.00 75.94 193 HIS A C 1
ATOM 1556 O O . HIS A 1 193 ? 9.794 0.714 9.576 1.00 75.94 193 HIS A O 1
ATOM 1562 N N . ASN A 1 194 ? 7.783 0.208 8.690 1.00 71.31 194 ASN A N 1
ATOM 1563 C CA . ASN A 1 194 ? 7.704 1.378 7.814 1.00 71.31 194 ASN A CA 1
ATOM 1564 C C . ASN A 1 194 ? 6.809 2.505 8.345 1.00 71.31 194 ASN A C 1
ATOM 1566 O O . ASN A 1 194 ? 6.867 3.625 7.835 1.00 71.31 194 ASN A O 1
ATOM 1570 N N . ILE A 1 195 ? 5.974 2.238 9.352 1.00 80.81 195 ILE A N 1
ATOM 1571 C CA . ILE A 1 195 ? 5.000 3.207 9.856 1.00 80.81 195 ILE A CA 1
ATOM 1572 C C . ILE A 1 195 ? 5.309 3.528 11.311 1.00 80.81 195 ILE A C 1
ATOM 1574 O O . ILE A 1 195 ? 5.377 2.656 12.174 1.00 80.81 195 ILE A O 1
ATOM 1578 N N . HIS A 1 196 ? 5.474 4.816 11.593 1.00 76.81 196 HIS A N 1
ATOM 1579 C CA . HIS A 1 196 ? 5.541 5.303 12.957 1.00 76.81 196 HIS A CA 1
ATOM 1580 C C . HIS A 1 196 ? 4.135 5.683 13.413 1.00 76.81 196 HIS A C 1
ATOM 1582 O O . HIS A 1 196 ? 3.582 6.701 12.993 1.00 76.81 196 HIS A O 1
ATOM 1588 N N . LEU A 1 197 ? 3.549 4.833 14.251 1.00 76.00 197 LEU A N 1
ATOM 1589 C CA . LEU A 1 197 ? 2.278 5.117 14.900 1.00 76.00 197 LEU A CA 1
ATOM 1590 C C . LEU A 1 197 ? 2.572 6.018 16.101 1.00 76.00 197 LEU A C 1
ATOM 1592 O O . LEU A 1 197 ? 3.002 5.534 17.147 1.00 76.00 197 LEU A O 1
ATOM 1596 N N . ASP A 1 198 ? 2.369 7.326 15.943 1.00 66.44 198 ASP A N 1
ATOM 1597 C CA . ASP A 1 198 ? 2.402 8.234 17.086 1.00 66.44 198 ASP A CA 1
ATOM 1598 C C . ASP A 1 198 ? 1.138 8.004 17.903 1.00 66.44 198 ASP A C 1
ATOM 1600 O O . ASP A 1 198 ? 0.101 8.631 17.680 1.00 66.44 198 ASP A O 1
ATOM 1604 N N . GLY A 1 199 ? 1.226 7.108 18.877 1.00 55.84 199 GLY A N 1
ATOM 1605 C CA . GLY A 1 199 ? 0.464 7.319 20.090 1.00 55.84 199 GLY A CA 1
ATOM 1606 C C . GLY A 1 199 ? 1.074 8.538 20.767 1.00 55.84 199 GLY A C 1
ATOM 1607 O O . GLY A 1 199 ? 2.287 8.589 20.957 1.00 55.84 199 GLY A O 1
ATOM 1608 N N . THR A 1 200 ? 0.279 9.527 21.152 1.00 42.41 200 THR A N 1
ATOM 1609 C CA . THR A 1 200 ? 0.686 10.534 22.138 1.00 42.41 200 THR A CA 1
ATOM 1610 C C . THR A 1 200 ? 0.932 9.856 23.490 1.00 42.41 200 THR A C 1
ATOM 1612 O O . THR A 1 200 ? 0.173 10.013 24.433 1.00 42.41 200 THR A O 1
ATOM 1615 N N . PHE A 1 201 ? 1.993 9.060 23.576 1.00 46.59 201 PHE A N 1
ATOM 1616 C CA . PHE A 1 201 ? 2.547 8.489 24.788 1.00 46.59 201 PHE A CA 1
ATOM 1617 C C . PHE A 1 201 ? 4.061 8.521 24.641 1.00 46.59 201 PHE A C 1
ATOM 1619 O O . PHE A 1 201 ? 4.706 7.597 24.153 1.00 46.59 201 PHE A O 1
ATOM 1626 N N . SER A 1 202 ? 4.626 9.627 25.119 1.00 40.22 202 SER A N 1
ATOM 1627 C CA . SER A 1 202 ? 5.893 9.553 25.828 1.00 40.22 202 SER A CA 1
ATOM 1628 C C . SER A 1 202 ? 5.699 8.517 26.932 1.00 40.22 202 SER A C 1
ATOM 1630 O O . SER A 1 202 ? 4.976 8.792 27.876 1.00 40.22 202 SER A O 1
ATOM 1632 N N . TYR A 1 203 ? 6.153 7.287 26.719 1.00 36.69 203 TYR A N 1
ATOM 1633 C CA . TYR A 1 203 ? 6.785 6.426 27.713 1.00 36.69 203 TYR A CA 1
ATOM 1634 C C . TYR A 1 203 ? 7.251 5.162 26.993 1.00 36.69 203 TYR A C 1
ATOM 1636 O O . TYR A 1 203 ? 6.461 4.361 26.498 1.00 36.69 203 TYR A O 1
ATOM 1644 N N . ALA A 1 204 ? 8.575 5.058 26.917 1.00 45.06 204 ALA A N 1
ATOM 1645 C CA . ALA A 1 204 ? 9.354 3.861 26.672 1.00 45.06 204 ALA A CA 1
ATOM 1646 C C . ALA A 1 204 ? 8.615 2.567 27.027 1.00 45.06 204 ALA A C 1
ATOM 1648 O O . ALA A 1 204 ? 8.365 2.383 28.205 1.00 45.06 204 ALA A O 1
ATOM 1649 N N . ILE A 1 205 ? 8.346 1.693 26.048 1.00 43.09 205 ILE A N 1
ATOM 1650 C CA . ILE A 1 205 ? 8.528 0.231 26.134 1.00 43.09 205 ILE A CA 1
ATOM 1651 C C . ILE A 1 205 ? 8.687 -0.296 24.698 1.00 43.09 205 ILE A C 1
ATOM 1653 O O . ILE A 1 205 ? 7.715 -0.569 24.003 1.00 43.09 205 ILE A O 1
ATOM 1657 N N . PHE A 1 206 ? 9.934 -0.445 24.265 1.00 35.72 206 PHE A N 1
ATOM 1658 C CA . PHE A 1 206 ? 10.361 -1.581 23.451 1.00 35.72 206 PHE A CA 1
ATOM 1659 C C . PHE A 1 206 ? 11.697 -2.013 24.048 1.00 35.72 206 PHE A C 1
ATOM 1661 O O . PHE A 1 206 ? 12.744 -1.464 23.708 1.00 35.72 206 PHE A O 1
ATOM 1668 N N . HIS A 1 207 ? 11.615 -2.915 25.021 1.00 36.19 207 HIS A N 1
ATOM 1669 C CA . HIS A 1 207 ? 12.735 -3.672 25.552 1.00 36.19 207 HIS A CA 1
ATOM 1670 C C . HIS A 1 207 ? 12.356 -5.148 25.550 1.00 36.19 207 HIS A C 1
ATOM 1672 O O . HIS A 1 207 ? 11.143 -5.424 25.721 1.00 36.19 207 HIS A O 1
#